Protein AF-A0A8S3HW31-F1 (afdb_monomer)

Foldseek 3Di:
DFDDDQADPVPRHGDPQKDKAAPDDDPDPPVDRDMDIGGRPDDDDLVRDPDQAWHQDPVRDIDGPDPDPLLSVLVVLLVVLVVLLVLLVVLLVLLVVLLVVLVVLQQPDFDDDPPPDDTHRNCVDPVLCVLRVVSVVVSVVLVVLSVVLVVLSVVLVVLVPPPDPVCSVVNSVSSVVSSVSSVVSSVVSNVSSVVSSVSSLVSSPPVSPDD

Secondary structure (DSSP, 8-state):
-B----B-TTT-PBPTTEEEEE----SS-TTS--EEEEESS----GGGB--TT-EE-TTS-EE-S-SSHHHHHHHHHHHHHHHHHHHHHHHHHHHHHHHHHHHHHHHH-B----TTSSPPBGGGSHHHHHHHHHHHHHHHHHHHHHHHHHHHHHHHHHHHTS--GGGHHHHHHHHHHHHHHHHHHHHHHHHHHHHHHHHHHHHTGGGGG--

pLDDT: mean 91.6, std 8.7, range [50.62, 98.56]

Mean predicted aligned error: 5.81 Å

InterPro domains:
  IPR009100 Acyl-CoA dehydrogenase/oxidase, N-terminal and middle domain superfamily [SSF56645] (15-55)
  IPR012258 Acyl-CoA oxidase [PTHR10909] (10-210)
  IPR036250 Acyl-CoA dehydrogenase-like, C-terminal [SSF47203] (72-210)
  IPR046373 Acyl-CoA oxidase/dehydrogenase, middle domain superfamily [G3DSA:2.40.110.10] (2-65)
  IPR055060 Acyl-CoA oxidase, C-alpha1 domain [PF22924] (78-210)

Radius of gyration: 25.13 Å; Cα contacts (8 Å, |Δi|>4): 202; chains: 1; bounding box: 62×34×72 Å

Solvent-accessible surface area (backbone atoms only — not comparable to full-atom values): 12063 Å² total; per-residue (Å²): 98,75,62,81,82,63,44,42,92,88,77,71,44,59,41,86,40,46,49,73,47,74,73,68,91,55,102,59,70,71,91,54,86,60,56,51,78,47,76,57,87,59,83,76,67,76,84,35,45,58,37,95,75,42,39,68,46,98,88,66,51,77,45,56,90,54,93,42,73,66,60,46,48,28,64,57,39,45,69,57,25,54,58,30,44,50,51,21,50,51,29,47,52,54,38,52,53,38,52,54,50,34,52,56,47,25,65,67,43,56,63,62,58,63,97,89,55,74,63,38,36,38,52,79,37,64,73,47,39,70,61,48,51,61,48,56,54,47,49,56,52,48,49,53,52,47,49,55,56,43,52,56,49,51,51,52,50,57,59,68,69,66,78,54,78,84,47,51,67,55,51,47,51,50,24,49,53,45,35,55,51,24,55,50,48,25,52,55,34,43,57,52,27,56,52,44,43,52,50,33,31,57,74,47,46,76,70,48,69,67,131

Structure (mmCIF, N/CA/C/O backbone):
data_AF-A0A8S3HW31-F1
#
_entry.id   AF-A0A8S3HW31-F1
#
loop_
_atom_site.group_PDB
_atom_site.id
_atom_site.type_symbol
_atom_site.label_atom_id
_atom_site.label_alt_id
_atom_site.label_comp_id
_atom_site.label_asym_id
_atom_site.label_entity_id
_atom_site.label_seq_id
_atom_site.pdbx_PDB_ins_code
_atom_site.Cartn_x
_atom_site.Cartn_y
_atom_site.Cartn_z
_atom_site.occupancy
_atom_site.B_iso_or_equiv
_atom_site.auth_seq_id
_atom_site.auth_comp_id
_atom_site.auth_asym_id
_atom_site.auth_atom_id
_atom_site.pdbx_PDB_model_num
ATOM 1 N N . PHE A 1 1 ? 15.516 -1.869 -19.659 1.00 75.88 1 PHE A N 1
ATOM 2 C CA . PHE A 1 1 ? 14.057 -2.009 -19.872 1.00 75.88 1 PHE A CA 1
ATOM 3 C C . PHE A 1 1 ? 13.769 -1.680 -21.329 1.00 75.88 1 PHE A C 1
ATOM 5 O O . PHE A 1 1 ? 14.512 -0.881 -21.875 1.00 75.88 1 PHE A O 1
ATOM 12 N N . LEU A 1 2 ? 12.782 -2.306 -21.968 1.00 87.62 2 LEU A N 1
ATOM 13 C CA . LEU A 1 2 ? 12.420 -2.043 -23.369 1.00 87.62 2 LEU A CA 1
ATOM 14 C C . LEU A 1 2 ? 11.079 -1.304 -23.405 1.00 87.62 2 LEU A C 1
ATOM 16 O O . LEU A 1 2 ? 10.205 -1.614 -22.599 1.00 87.62 2 LEU A O 1
ATOM 20 N N . PHE A 1 3 ? 10.920 -0.362 -24.328 1.00 92.75 3 PHE A N 1
ATOM 21 C CA . PHE A 1 3 ? 9.640 0.263 -24.645 1.00 92.75 3 PHE A CA 1
ATOM 22 C C . PHE A 1 3 ? 9.050 -0.383 -25.902 1.00 92.75 3 PHE A C 1
ATOM 24 O O . PHE A 1 3 ? 9.754 -0.594 -26.881 1.00 92.75 3 PHE A O 1
ATOM 31 N N . PHE A 1 4 ? 7.769 -0.721 -25.921 1.00 92.62 4 PHE A N 1
ATOM 32 C CA . PHE A 1 4 ? 7.132 -1.275 -27.115 1.00 92.62 4 PHE A CA 1
ATOM 33 C C . PHE A 1 4 ? 5.635 -0.997 -27.082 1.00 92.62 4 PHE A C 1
ATOM 35 O O . PHE A 1 4 ? 5.064 -0.800 -26.014 1.00 92.62 4 PHE A O 1
ATOM 42 N N . ASN A 1 5 ? 5.013 -1.008 -28.259 1.00 91.69 5 ASN A N 1
ATOM 43 C CA . ASN A 1 5 ? 3.562 -1.024 -28.364 1.00 91.69 5 ASN A CA 1
ATOM 44 C C . ASN A 1 5 ? 3.100 -2.482 -28.410 1.00 91.69 5 ASN A C 1
ATOM 46 O O . ASN A 1 5 ? 3.627 -3.275 -29.195 1.00 91.69 5 ASN A O 1
ATOM 50 N N . GLU A 1 6 ? 2.136 -2.824 -27.562 1.00 92.06 6 GLU A N 1
ATOM 51 C CA . GLU A 1 6 ? 1.537 -4.161 -27.477 1.00 92.06 6 GLU A CA 1
ATOM 52 C C . GLU A 1 6 ? 0.335 -4.354 -28.409 1.00 92.06 6 GLU A C 1
ATOM 54 O O . GLU A 1 6 ? 0.036 -5.479 -28.813 1.00 92.06 6 GLU A O 1
ATOM 59 N N . SER A 1 7 ? -0.331 -3.260 -28.780 1.00 94.19 7 SER A N 1
ATOM 60 C CA . SER A 1 7 ? -1.528 -3.253 -29.616 1.00 94.19 7 SER A CA 1
ATOM 61 C C . SER A 1 7 ? -1.599 -2.021 -30.519 1.00 94.19 7 SER A C 1
ATOM 63 O O . SER A 1 7 ? -0.948 -0.999 -30.278 1.00 94.19 7 SER A O 1
ATOM 65 N N . ASP A 1 8 ? -2.385 -2.135 -31.586 1.00 93.88 8 ASP A N 1
ATOM 66 C CA . ASP A 1 8 ? -2.713 -1.025 -32.472 1.00 93.88 8 ASP A CA 1
ATOM 67 C C . ASP A 1 8 ? -3.641 -0.030 -31.738 1.00 93.88 8 ASP A C 1
ATOM 69 O O . ASP A 1 8 ? -4.696 -0.432 -31.243 1.00 93.88 8 ASP A O 1
ATOM 73 N N . PRO A 1 9 ? -3.295 1.268 -31.668 1.00 93.88 9 PRO A N 1
ATOM 74 C CA . PRO A 1 9 ? -4.020 2.241 -30.848 1.00 93.88 9 PRO A CA 1
ATOM 75 C C . PRO A 1 9 ? -5.409 2.612 -31.388 1.00 93.88 9 PRO A C 1
ATOM 77 O O . PRO A 1 9 ? -6.172 3.272 -30.686 1.00 93.88 9 PRO A O 1
ATOM 80 N N . LEU A 1 10 ? -5.739 2.237 -32.627 1.00 95.69 10 LEU A N 1
ATOM 81 C CA . LEU A 1 10 ? -7.040 2.499 -33.244 1.00 95.69 10 LEU A CA 1
ATOM 82 C C . LEU A 1 10 ? -7.973 1.294 -33.122 1.00 95.69 10 LEU A C 1
ATOM 84 O O . LEU A 1 10 ? -9.181 1.456 -32.965 1.00 95.69 10 LEU A O 1
ATOM 88 N N . THR A 1 11 ? -7.424 0.084 -33.224 1.00 96.19 11 THR A N 1
ATOM 89 C CA . THR A 1 11 ? -8.210 -1.159 -33.231 1.00 96.19 11 THR A CA 1
ATOM 90 C C . THR A 1 11 ? -8.158 -1.926 -31.915 1.00 96.19 11 THR A C 1
ATOM 92 O O . THR A 1 11 ? -8.967 -2.833 -31.725 1.00 96.19 11 THR A O 1
ATOM 95 N N . TYR A 1 12 ? -7.212 -1.591 -31.032 1.00 93.56 12 TYR A N 1
ATOM 96 C CA . TYR A 1 12 ? -6.903 -2.286 -29.777 1.00 93.56 12 TYR A CA 1
ATOM 97 C C . TYR A 1 12 ? -6.561 -3.772 -29.947 1.00 93.56 12 TYR A C 1
ATOM 99 O O . TYR A 1 12 ? -6.554 -4.539 -28.985 1.00 93.56 12 TYR A O 1
ATOM 107 N N . LYS A 1 13 ? -6.264 -4.202 -31.178 1.00 95.75 13 LYS A N 1
ATOM 108 C CA . LYS A 1 13 ? -5.814 -5.563 -31.466 1.00 95.75 13 LYS A CA 1
ATOM 109 C C . LYS A 1 13 ? -4.325 -5.673 -31.184 1.00 95.75 13 LYS A C 1
ATOM 111 O O . LYS A 1 13 ? -3.564 -4.772 -31.536 1.00 95.75 13 LYS A O 1
ATOM 116 N N . THR A 1 14 ? -3.911 -6.775 -30.567 1.00 96.31 14 THR A N 1
ATOM 117 C CA . THR A 1 14 ? -2.492 -7.054 -30.339 1.00 96.31 14 THR A CA 1
ATOM 118 C C . THR A 1 14 ? -1.752 -7.211 -31.665 1.00 96.31 14 THR A C 1
ATOM 120 O O . THR A 1 14 ? -2.325 -7.665 -32.658 1.00 96.31 14 THR A O 1
ATOM 123 N N . PHE A 1 15 ? -0.477 -6.823 -31.689 1.00 96.00 15 PHE A N 1
ATOM 124 C CA . PHE A 1 15 ? 0.366 -7.055 -32.862 1.00 96.00 15 PHE A CA 1
ATOM 125 C C . PHE A 1 15 ? 0.702 -8.540 -33.030 1.00 96.00 15 PHE A C 1
ATOM 127 O O . PHE A 1 15 ? 0.728 -9.305 -32.063 1.00 96.00 15 PHE A O 1
ATOM 134 N N . ASP A 1 16 ? 1.018 -8.941 -34.263 1.00 95.69 16 ASP A N 1
ATOM 135 C CA . ASP A 1 16 ? 1.464 -10.300 -34.563 1.00 95.69 16 ASP A CA 1
ATOM 136 C C . ASP A 1 16 ? 2.668 -10.692 -33.698 1.00 95.69 16 ASP A C 1
ATOM 138 O O . ASP A 1 16 ? 3.654 -9.964 -33.572 1.00 95.69 16 ASP A O 1
ATOM 142 N N . GLY A 1 17 ? 2.586 -11.877 -33.094 1.00 95.81 17 GLY A N 1
ATOM 143 C CA . GLY A 1 17 ? 3.593 -12.358 -32.153 1.00 95.81 17 GLY A CA 1
ATOM 144 C C . GLY A 1 17 ? 3.431 -11.826 -30.726 1.00 95.81 17 GLY A C 1
ATOM 145 O O . GLY A 1 17 ? 4.252 -12.179 -29.881 1.00 95.81 17 GLY A O 1
ATOM 146 N N . ILE A 1 18 ? 2.390 -11.044 -30.428 1.00 97.06 18 ILE A N 1
ATOM 147 C CA . ILE A 1 18 ? 1.993 -10.672 -29.065 1.00 97.06 18 ILE A CA 1
ATOM 148 C C . ILE A 1 18 ? 0.673 -11.348 -28.707 1.00 97.06 18 ILE A C 1
ATOM 150 O O . ILE A 1 18 ? -0.329 -11.233 -29.412 1.00 97.06 18 ILE A O 1
ATOM 154 N N . GLU A 1 19 ? 0.672 -12.018 -27.562 1.00 96.31 19 GLU A N 1
ATOM 155 C CA . GLU A 1 19 ? -0.520 -12.582 -26.941 1.00 96.31 19 GLU A CA 1
ATOM 156 C C . GLU A 1 19 ? -0.705 -11.928 -25.570 1.00 96.31 19 GLU A C 1
ATOM 158 O O . GLU A 1 19 ? 0.213 -11.939 -24.750 1.00 96.31 19 GLU A O 1
ATOM 163 N N . ALA A 1 20 ? -1.874 -11.340 -25.332 1.00 96.12 20 ALA A N 1
ATOM 164 C CA . ALA A 1 20 ? -2.215 -10.673 -24.082 1.00 96.12 20 ALA A CA 1
ATOM 165 C C . ALA A 1 20 ? -3.606 -11.108 -23.617 1.00 96.12 20 ALA A C 1
ATOM 167 O O . ALA A 1 20 ? -4.466 -11.439 -24.437 1.00 96.12 20 ALA A O 1
ATOM 168 N N . GLY A 1 21 ? -3.839 -11.088 -22.310 1.00 95.75 21 GLY A N 1
ATOM 169 C CA . GLY A 1 21 ? -5.143 -11.418 -21.744 1.00 95.75 21 GLY A CA 1
ATOM 170 C C . GLY A 1 21 ? -5.239 -11.099 -20.259 1.00 95.75 21 GLY A C 1
ATOM 171 O O . GLY A 1 21 ? -4.236 -10.792 -19.622 1.00 95.75 21 GLY A O 1
ATOM 172 N N . ASP A 1 22 ? -6.452 -11.172 -19.716 1.00 97.12 22 ASP A N 1
ATOM 173 C CA . ASP A 1 22 ? -6.741 -10.947 -18.295 1.00 97.12 22 ASP A CA 1
ATOM 174 C C . ASP A 1 22 ? -6.362 -12.188 -17.464 1.00 97.12 22 ASP A C 1
ATOM 176 O O . ASP A 1 22 ? -6.590 -13.325 -17.889 1.00 97.12 22 ASP A O 1
ATOM 180 N N . ILE A 1 23 ? -5.789 -11.989 -16.272 1.00 97.38 23 ILE A N 1
ATOM 181 C CA . ILE A 1 23 ? -5.486 -13.092 -15.338 1.00 97.38 23 ILE A CA 1
ATOM 182 C C . ILE A 1 23 ? -6.720 -13.580 -14.561 1.00 97.38 23 ILE A C 1
ATOM 184 O O . ILE A 1 23 ? -6.656 -14.584 -13.853 1.00 97.38 23 ILE A O 1
ATOM 188 N N . GLY A 1 24 ? -7.836 -12.870 -14.682 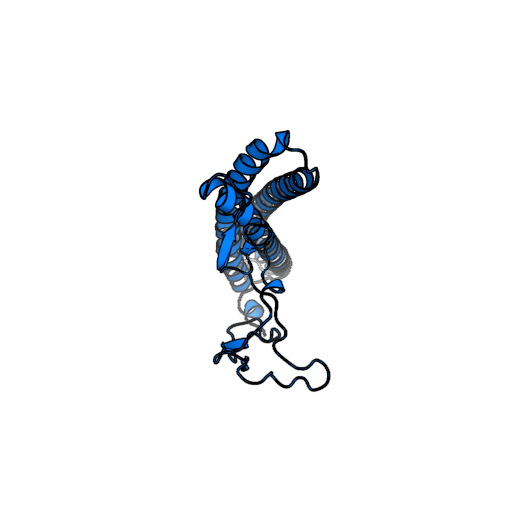1.00 96.19 24 GLY A N 1
ATOM 189 C CA . GLY A 1 24 ? -9.121 -13.161 -14.078 1.00 96.19 24 GLY A CA 1
ATOM 190 C C . GLY A 1 24 ? -9.318 -12.536 -12.698 1.00 96.19 24 GLY A C 1
ATOM 191 O O . GLY A 1 24 ? -8.724 -11.521 -12.312 1.00 96.19 24 GLY A O 1
ATOM 192 N N . ALA A 1 25 ? -10.224 -13.157 -11.943 1.00 96.75 25 ALA A N 1
ATOM 193 C CA . ALA A 1 25 ? -10.651 -12.669 -10.641 1.00 96.75 25 ALA A CA 1
ATOM 194 C C . ALA A 1 25 ? -9.509 -12.683 -9.614 1.00 96.75 25 ALA A C 1
ATOM 196 O O . ALA A 1 25 ? -8.764 -13.653 -9.474 1.00 96.75 25 ALA A O 1
ATOM 197 N N . LYS A 1 26 ? -9.430 -11.600 -8.841 1.00 96.88 26 LYS A N 1
ATOM 198 C CA . LYS A 1 26 ? -8.460 -11.383 -7.768 1.00 96.88 26 LYS A CA 1
ATOM 199 C C . LYS A 1 26 ? -9.180 -11.311 -6.422 1.00 96.88 26 LYS A C 1
ATOM 201 O O . LYS A 1 26 ? -10.372 -11.009 -6.347 1.00 96.88 26 LYS A O 1
ATOM 206 N N . CYS A 1 27 ? -8.440 -11.527 -5.334 1.00 94.69 27 CYS A N 1
ATOM 207 C CA . CYS A 1 27 ? -8.973 -11.396 -3.970 1.00 94.69 27 CYS A CA 1
ATOM 208 C C . CYS A 1 27 ? -9.444 -9.968 -3.631 1.00 94.69 27 CYS A C 1
ATOM 210 O O . CYS A 1 27 ? -10.249 -9.774 -2.727 1.00 94.69 27 CYS A O 1
ATOM 212 N N . GLY A 1 28 ? -8.954 -8.973 -4.367 1.00 92.50 28 GLY A N 1
ATOM 213 C CA . GLY A 1 28 ? -9.364 -7.579 -4.320 1.00 92.50 28 GLY A CA 1
ATOM 214 C C . GLY A 1 28 ? -8.855 -6.865 -5.569 1.00 92.50 28 GLY A C 1
ATOM 215 O O . GLY A 1 28 ? -8.229 -7.489 -6.423 1.00 92.50 28 GLY A O 1
ATOM 216 N N . TRP A 1 29 ? -9.102 -5.558 -5.678 1.00 92.56 29 TRP A N 1
ATOM 217 C CA . TRP A 1 29 ? -8.630 -4.753 -6.816 1.00 92.56 29 TRP A CA 1
ATOM 218 C C . TRP A 1 29 ? -9.119 -5.263 -8.184 1.00 92.56 29 TRP A C 1
ATOM 220 O O . TRP A 1 29 ? -8.430 -5.135 -9.190 1.00 92.56 29 TRP A O 1
ATOM 230 N N . ASN A 1 30 ? -10.332 -5.821 -8.244 1.00 94.75 30 ASN A N 1
ATOM 231 C CA . ASN A 1 30 ? -10.931 -6.304 -9.496 1.00 94.75 30 ASN A CA 1
ATOM 232 C C . ASN A 1 30 ? -11.232 -5.184 -10.510 1.00 94.75 30 ASN A C 1
ATOM 234 O O . ASN A 1 30 ? -11.498 -5.483 -11.664 1.00 94.75 30 ASN A O 1
ATOM 238 N N . GLY A 1 31 ? -11.153 -3.912 -10.101 1.00 95.69 31 GLY A N 1
ATOM 239 C CA . GLY A 1 31 ? -11.195 -2.764 -11.013 1.00 95.69 31 GLY A CA 1
ATOM 240 C C . GLY A 1 31 ? -9.877 -2.484 -11.746 1.00 95.69 31 GLY A C 1
ATOM 241 O O . GLY A 1 31 ? -9.844 -1.566 -12.554 1.00 95.69 31 GLY A O 1
ATOM 242 N N . ILE A 1 32 ? -8.803 -3.230 -11.451 1.00 96.50 32 ILE A N 1
ATOM 243 C CA . ILE A 1 32 ? -7.549 -3.204 -12.216 1.00 96.50 32 ILE A CA 1
ATOM 244 C C . ILE A 1 32 ? -7.504 -4.428 -13.134 1.00 96.50 32 ILE A C 1
ATOM 246 O O . ILE A 1 32 ? -7.647 -5.568 -12.679 1.00 96.50 32 ILE A O 1
ATOM 250 N N . ASP A 1 33 ? -7.237 -4.181 -14.408 1.00 95.56 33 ASP A N 1
ATOM 251 C CA . ASP A 1 33 ? -7.098 -5.117 -15.524 1.00 95.56 33 ASP A CA 1
ATOM 252 C C . ASP A 1 33 ? -5.710 -5.776 -15.560 1.00 95.56 33 ASP A C 1
ATOM 254 O O . ASP A 1 33 ? -5.001 -5.771 -16.565 1.00 95.56 33 ASP A O 1
ATOM 258 N N . ASN A 1 34 ? -5.280 -6.348 -14.430 1.00 97.19 34 ASN A N 1
ATOM 259 C CA . ASN A 1 34 ? -4.025 -7.095 -14.401 1.00 97.19 34 ASN A CA 1
ATOM 260 C C . ASN A 1 34 ? -4.060 -8.226 -15.439 1.00 97.19 34 ASN A C 1
ATOM 262 O O . ASN A 1 34 ? -4.869 -9.144 -15.332 1.00 97.19 34 ASN A O 1
ATOM 266 N N . GLY A 1 35 ? -3.147 -8.169 -16.404 1.00 95.94 35 GLY A N 1
ATOM 267 C CA . GLY A 1 35 ? -3.054 -9.142 -17.481 1.00 95.94 35 GLY A CA 1
ATOM 268 C C . GLY A 1 35 ? -1.752 -9.935 -17.496 1.00 95.94 35 GLY A C 1
ATOM 269 O O . GLY A 1 35 ? -0.841 -9.725 -16.689 1.00 95.94 35 GLY A O 1
ATOM 270 N N . PHE A 1 36 ? -1.672 -10.852 -18.450 1.00 96.50 36 PHE A N 1
ATOM 271 C CA . PHE A 1 36 ? -0.450 -11.526 -18.863 1.00 96.50 36 PHE A CA 1
ATOM 272 C C . PHE A 1 36 ? -0.040 -11.058 -20.264 1.00 96.50 36 PHE A C 1
ATOM 274 O O . PHE A 1 36 ? -0.870 -10.582 -21.038 1.00 96.50 36 PHE A O 1
ATOM 281 N N . LEU A 1 37 ? 1.240 -11.235 -20.597 1.00 96.12 37 LEU A N 1
ATOM 282 C CA . LEU A 1 37 ? 1.794 -10.896 -21.904 1.00 96.12 37 LEU A CA 1
ATOM 283 C C . LEU A 1 37 ? 2.814 -11.959 -22.333 1.00 96.12 37 LEU A C 1
ATOM 285 O O . LEU A 1 37 ? 3.748 -12.258 -21.585 1.00 96.12 37 LEU A O 1
ATOM 289 N N . LEU A 1 38 ? 2.648 -12.525 -23.530 1.00 96.62 38 LEU A N 1
ATOM 290 C CA . LEU A 1 38 ? 3.588 -13.453 -24.156 1.00 96.62 38 LEU A CA 1
ATOM 291 C C . LEU A 1 38 ? 4.088 -12.882 -25.479 1.00 96.62 38 LEU A C 1
ATOM 293 O O . LEU A 1 38 ? 3.318 -12.377 -26.293 1.00 96.62 38 LEU A O 1
ATOM 297 N N . PHE A 1 39 ? 5.386 -13.054 -25.716 1.00 96.88 39 PHE A N 1
ATOM 298 C CA . PHE A 1 39 ? 6.037 -12.681 -26.965 1.00 96.88 39 PHE A CA 1
ATOM 299 C C . PHE A 1 39 ? 6.466 -13.932 -27.726 1.00 96.88 39 PHE A C 1
ATOM 301 O O . PHE A 1 39 ? 7.158 -14.800 -27.192 1.00 96.88 39 PHE A O 1
ATOM 308 N N . ARG A 1 40 ? 6.102 -14.002 -29.002 1.00 96.75 40 ARG A N 1
ATOM 309 C CA . ARG A 1 40 ? 6.459 -15.068 -29.939 1.00 96.75 40 ARG A CA 1
ATOM 310 C C . ARG A 1 40 ? 7.298 -14.466 -31.058 1.00 96.75 40 ARG A C 1
ATOM 312 O O . ARG A 1 40 ? 6.775 -14.070 -32.091 1.00 96.75 40 ARG A O 1
ATOM 319 N N . ASN A 1 41 ? 8.610 -14.379 -30.827 1.00 95.25 41 ASN A N 1
ATOM 320 C CA . ASN A 1 41 ? 9.575 -13.770 -31.756 1.00 95.25 41 ASN A CA 1
ATOM 321 C C . ASN A 1 41 ? 9.205 -12.335 -32.198 1.00 95.25 41 ASN A C 1
ATOM 323 O O . ASN A 1 41 ? 9.549 -11.927 -33.308 1.00 95.25 41 ASN A O 1
ATOM 327 N N . TYR A 1 42 ? 8.524 -11.571 -31.337 1.00 95.38 42 TYR A N 1
ATOM 328 C CA . TYR A 1 42 ? 8.185 -10.171 -31.596 1.00 95.38 42 TYR A CA 1
ATOM 329 C C . TYR A 1 42 ? 9.458 -9.318 -31.670 1.00 95.38 42 TYR A C 1
ATOM 331 O O . TYR A 1 42 ? 10.338 -9.424 -30.812 1.00 95.38 42 TYR A O 1
ATOM 339 N N . ARG A 1 43 ? 9.577 -8.493 -32.715 1.00 94.38 43 ARG A N 1
ATOM 340 C CA . ARG A 1 43 ? 10.765 -7.671 -32.982 1.00 94.38 43 ARG A CA 1
ATOM 341 C C . ARG A 1 43 ? 10.445 -6.199 -32.785 1.00 94.38 43 ARG A C 1
ATOM 343 O O . ARG A 1 43 ? 9.433 -5.715 -33.275 1.00 94.38 43 ARG A O 1
ATOM 350 N N . ILE A 1 44 ? 11.359 -5.492 -32.133 1.00 95.25 44 ILE A N 1
ATOM 351 C CA . ILE A 1 44 ? 11.319 -4.040 -31.956 1.00 95.25 44 ILE A CA 1
ATOM 352 C C . ILE A 1 44 ? 12.673 -3.433 -32.346 1.00 95.25 44 ILE A C 1
ATOM 354 O O . ILE A 1 44 ? 13.680 -4.151 -32.316 1.00 95.25 44 ILE A O 1
ATOM 358 N N . PRO A 1 45 ? 12.723 -2.141 -32.715 1.00 95.12 45 PRO A N 1
ATOM 359 C CA . PRO A 1 45 ? 13.983 -1.439 -32.945 1.00 95.12 45 PRO A CA 1
ATOM 360 C C . PRO A 1 45 ? 14.889 -1.466 -31.709 1.00 95.12 45 PRO A C 1
ATOM 362 O O . PRO A 1 45 ? 14.416 -1.523 -30.575 1.00 95.12 45 PRO A O 1
ATOM 365 N N . ARG A 1 46 ? 16.206 -1.399 -31.917 1.00 94.06 46 ARG A N 1
ATOM 366 C CA . ARG A 1 46 ? 17.198 -1.385 -30.826 1.00 94.06 46 ARG A CA 1
ATOM 367 C C . ARG A 1 46 ? 17.046 -0.135 -29.957 1.00 94.06 4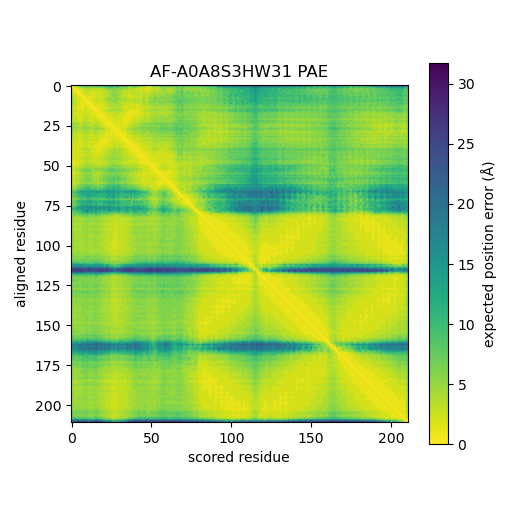6 ARG A C 1
ATOM 369 O O . ARG A 1 46 ? 17.211 -0.197 -28.745 1.00 94.06 46 ARG A O 1
ATOM 376 N N . GLU A 1 47 ? 16.677 0.975 -30.585 1.00 94.38 47 GLU A N 1
ATOM 377 C CA . GLU A 1 47 ? 16.471 2.303 -29.997 1.00 94.38 47 GLU A CA 1
ATOM 378 C C . GLU A 1 47 ? 15.347 2.318 -28.951 1.00 94.38 47 GLU A C 1
ATOM 380 O O . GLU A 1 47 ? 15.257 3.236 -28.143 1.00 94.38 47 GLU A O 1
ATOM 385 N N . ASN A 1 48 ? 14.508 1.281 -28.926 1.00 95.06 48 ASN A N 1
ATOM 386 C CA . ASN A 1 48 ? 13.484 1.098 -27.909 1.00 95.06 48 ASN A CA 1
ATOM 387 C C . ASN A 1 48 ? 14.052 0.655 -26.545 1.00 95.06 48 ASN A C 1
ATOM 389 O O . ASN A 1 48 ? 13.304 0.524 -25.571 1.00 95.06 48 ASN A O 1
ATOM 393 N N . LEU A 1 49 ? 15.355 0.382 -26.449 1.00 94.06 49 LEU A N 1
ATOM 394 C CA . LEU A 1 49 ? 16.032 0.115 -25.187 1.00 94.06 49 LEU A CA 1
ATOM 395 C C . LEU A 1 49 ? 16.144 1.395 -24.349 1.00 94.06 49 LEU A C 1
ATOM 397 O O . LEU A 1 49 ? 16.747 2.374 -24.764 1.00 94.06 49 LEU A O 1
ATOM 401 N N . LEU A 1 50 ? 15.619 1.357 -23.122 1.00 91.25 50 LEU A N 1
ATOM 402 C CA . LEU A 1 50 ? 15.889 2.372 -22.105 1.00 91.25 50 LEU A CA 1
ATOM 403 C C . LEU A 1 50 ? 17.337 2.214 -21.627 1.00 91.25 50 LEU A C 1
ATOM 405 O O . LEU A 1 50 ? 17.639 1.347 -20.798 1.00 91.25 50 LEU A O 1
ATOM 409 N N . ASP A 1 51 ? 18.208 3.058 -22.169 1.00 88.94 51 ASP A N 1
ATOM 410 C CA . ASP A 1 51 ? 19.665 2.911 -22.200 1.00 88.94 51 ASP A CA 1
ATOM 411 C C . ASP A 1 51 ? 20.419 3.793 -21.184 1.00 88.94 51 ASP A C 1
ATOM 413 O O . ASP A 1 51 ? 21.638 3.678 -21.040 1.00 88.94 51 ASP A O 1
ATOM 417 N N . LYS A 1 52 ? 19.701 4.607 -20.392 1.00 83.75 52 LYS A N 1
ATOM 418 C CA . LYS A 1 52 ? 20.258 5.536 -19.379 1.00 83.75 52 LYS A CA 1
ATOM 419 C C . LYS A 1 52 ? 21.355 4.925 -18.495 1.00 83.75 52 LYS A C 1
ATOM 421 O O . LYS A 1 52 ? 22.279 5.617 -18.070 1.00 83.75 52 LYS A O 1
ATOM 426 N N . HIS A 1 53 ? 21.233 3.641 -18.161 1.00 80.75 53 HIS A N 1
ATOM 427 C CA . HIS A 1 53 ? 22.171 2.938 -17.282 1.00 80.75 53 HIS A CA 1
ATOM 428 C C . HIS A 1 53 ? 23.015 1.867 -17.985 1.00 80.75 53 HIS A C 1
ATOM 430 O O . HIS A 1 53 ? 23.844 1.218 -17.340 1.00 80.75 53 HIS A O 1
ATOM 436 N N . GLY A 1 54 ? 22.817 1.676 -19.286 1.00 87.94 54 GLY A N 1
ATOM 437 C CA . GLY A 1 54 ? 23.533 0.710 -20.102 1.00 87.94 54 GLY A CA 1
ATOM 438 C C . GLY A 1 54 ? 22.893 0.570 -21.479 1.00 87.94 54 GLY A C 1
ATOM 439 O O . GLY A 1 54 ? 21.690 0.346 -21.567 1.00 87.94 54 GLY A O 1
ATOM 440 N N . ASP A 1 55 ? 23.719 0.656 -22.514 1.00 92.06 55 ASP A N 1
ATOM 441 C CA . ASP A 1 55 ? 23.342 0.628 -23.926 1.00 92.06 55 ASP A CA 1
ATOM 442 C C . ASP A 1 55 ? 23.959 -0.591 -24.630 1.00 92.06 55 ASP A C 1
ATOM 444 O O . ASP A 1 55 ? 24.927 -1.192 -24.150 1.00 92.06 55 ASP A O 1
ATOM 448 N N . VAL A 1 56 ? 23.402 -0.946 -25.782 1.00 93.88 56 VAL A N 1
ATOM 449 C CA . VAL A 1 56 ? 23.944 -1.928 -26.718 1.00 93.88 56 VAL A CA 1
ATOM 450 C C . VAL A 1 56 ? 24.150 -1.228 -28.054 1.00 93.88 56 VAL A C 1
ATOM 452 O O . VAL A 1 56 ? 23.196 -0.754 -28.671 1.00 93.88 56 VAL A O 1
ATOM 455 N N . LEU A 1 57 ? 25.401 -1.164 -28.502 1.00 93.94 57 LEU A N 1
ATOM 456 C CA . LEU A 1 57 ? 25.784 -0.532 -29.761 1.00 93.94 57 LEU A CA 1
ATOM 457 C C . LEU A 1 57 ? 25.309 -1.358 -30.977 1.00 93.94 57 LEU A C 1
ATOM 459 O O . LEU A 1 57 ? 24.974 -2.536 -30.826 1.00 93.94 57 LEU A O 1
ATOM 463 N N . PRO A 1 58 ? 25.280 -0.782 -32.198 1.00 95.12 58 PRO A N 1
ATOM 464 C CA . PRO A 1 58 ? 24.838 -1.494 -33.404 1.00 95.12 58 PRO A CA 1
ATOM 465 C C . PRO A 1 58 ? 25.622 -2.775 -33.730 1.00 95.12 58 PRO A C 1
ATOM 467 O O . PRO A 1 58 ? 25.094 -3.663 -34.391 1.00 95.12 58 PRO A O 1
ATOM 470 N N . ASP A 1 59 ? 26.865 -2.880 -33.262 1.00 95.81 59 ASP A N 1
ATOM 471 C CA . ASP A 1 59 ? 27.721 -4.064 -33.396 1.00 95.81 59 ASP A CA 1
ATOM 472 C C . ASP A 1 59 ? 27.455 -5.138 -32.318 1.00 95.81 59 ASP A C 1
ATOM 474 O O . ASP A 1 59 ? 28.074 -6.200 -32.334 1.00 95.81 59 ASP A O 1
ATOM 478 N N . GLY A 1 60 ? 26.538 -4.874 -31.381 1.00 94.44 60 GLY A N 1
ATOM 479 C CA . GLY A 1 60 ? 26.214 -5.742 -30.251 1.00 94.44 60 GLY A CA 1
ATOM 480 C C . GLY A 1 60 ? 27.059 -5.499 -28.997 1.00 94.44 60 GLY A C 1
ATOM 481 O O . GLY A 1 60 ? 26.849 -6.173 -27.986 1.00 94.44 60 GLY A O 1
ATOM 482 N N . THR A 1 61 ? 27.989 -4.541 -29.010 1.00 95.19 61 THR A N 1
ATOM 483 C CA . THR A 1 61 ? 28.843 -4.243 -27.855 1.00 95.19 61 THR A CA 1
ATOM 484 C C . THR A 1 61 ? 28.043 -3.559 -26.741 1.00 95.19 61 THR A C 1
ATOM 486 O O . THR A 1 61 ? 27.420 -2.519 -26.952 1.00 95.19 61 THR A O 1
ATOM 489 N N . TYR A 1 62 ? 28.087 -4.107 -25.522 1.00 92.44 62 TYR A N 1
ATOM 490 C CA . TYR A 1 62 ? 27.469 -3.485 -24.345 1.00 92.44 62 TYR A CA 1
ATOM 491 C C . TYR A 1 62 ? 28.329 -2.341 -23.793 1.00 92.44 62 TYR A C 1
ATOM 493 O O . TYR A 1 62 ? 29.527 -2.505 -23.555 1.00 92.44 62 TYR A O 1
ATOM 501 N N . LYS A 1 63 ? 27.701 -1.200 -23.509 1.00 91.38 63 LYS A N 1
ATOM 502 C CA . LYS A 1 63 ? 28.339 -0.004 -22.950 1.00 91.38 63 LYS A CA 1
ATOM 503 C C . LYS A 1 63 ? 27.595 0.459 -21.701 1.00 91.38 63 LYS A C 1
ATOM 505 O O . LYS A 1 63 ? 26.376 0.428 -21.642 1.00 91.38 63 LYS A O 1
ATOM 510 N N . THR A 1 64 ? 28.319 0.932 -20.690 1.00 88.00 64 THR A N 1
ATOM 511 C CA . THR A 1 64 ? 27.736 1.502 -19.464 1.00 88.00 64 THR A CA 1
ATOM 512 C C . THR A 1 64 ? 28.524 2.740 -19.037 1.00 88.00 64 THR A C 1
ATOM 514 O O . THR A 1 64 ? 29.753 2.707 -19.102 1.00 88.00 64 THR A O 1
ATOM 517 N N . PRO A 1 65 ? 27.864 3.817 -18.568 1.00 81.12 65 PRO A N 1
ATOM 518 C CA . PRO A 1 65 ? 28.562 4.981 -18.016 1.00 81.12 65 PRO A CA 1
ATOM 519 C C . PRO A 1 65 ? 29.173 4.693 -16.632 1.00 81.12 65 PRO A C 1
ATOM 521 O O . PRO A 1 65 ? 30.047 5.415 -16.160 1.00 81.12 65 PRO A O 1
ATOM 524 N N . PHE A 1 66 ? 28.737 3.623 -15.962 1.00 78.69 66 PHE A N 1
ATOM 525 C CA . PHE A 1 66 ? 29.223 3.260 -14.634 1.00 78.69 66 PHE A CA 1
ATOM 526 C C . PHE A 1 66 ? 30.536 2.476 -14.686 1.00 78.69 66 PHE A C 1
ATOM 528 O O . PHE A 1 66 ? 30.610 1.423 -15.316 1.00 78.69 66 PHE A O 1
ATOM 535 N N . LYS A 1 67 ? 31.529 2.940 -13.913 1.00 78.31 67 LYS A N 1
ATOM 536 C CA . LYS A 1 67 ? 32.843 2.289 -13.750 1.00 78.31 67 LYS A CA 1
ATOM 537 C C . LYS A 1 67 ? 32.770 0.921 -13.061 1.00 78.31 67 LYS A C 1
ATOM 539 O O . LYS A 1 67 ? 33.640 0.085 -13.271 1.00 78.31 67 LYS A O 1
ATOM 544 N N . THR A 1 68 ? 31.759 0.690 -12.219 1.00 78.94 68 THR A N 1
ATOM 545 C CA . THR A 1 68 ? 31.570 -0.578 -11.498 1.00 78.94 68 THR A CA 1
ATOM 546 C C . THR A 1 68 ? 30.108 -1.012 -11.506 1.00 78.94 68 THR A C 1
ATOM 548 O O . THR A 1 68 ? 29.187 -0.191 -11.515 1.00 78.94 68 THR A O 1
ATOM 551 N N . SER A 1 69 ? 29.886 -2.326 -11.446 1.00 76.50 69 SER A N 1
ATOM 552 C CA . SER A 1 69 ? 28.552 -2.932 -11.339 1.00 76.50 69 SER A CA 1
ATOM 553 C C . SER A 1 69 ? 27.788 -2.463 -10.096 1.00 76.50 69 SER A C 1
ATOM 555 O O . SER A 1 69 ? 26.582 -2.240 -10.172 1.00 76.50 69 SER A O 1
ATOM 557 N N . SER A 1 70 ? 28.490 -2.245 -8.981 1.00 72.06 70 SER A N 1
ATOM 558 C CA . SER A 1 70 ? 27.912 -1.757 -7.723 1.00 72.06 70 SER A CA 1
ATOM 559 C C . SER A 1 70 ? 27.346 -0.335 -7.846 1.00 72.06 70 SER A C 1
ATOM 561 O O . SER A 1 70 ? 26.220 -0.086 -7.414 1.00 72.06 70 SER A O 1
ATOM 563 N N . LYS A 1 71 ? 28.057 0.587 -8.521 1.00 71.44 71 LYS A N 1
ATOM 564 C CA . LYS A 1 71 ? 27.553 1.954 -8.768 1.00 71.44 71 LYS A CA 1
ATOM 565 C C . LYS A 1 71 ? 26.306 1.947 -9.667 1.00 71.44 71 LYS A C 1
ATOM 567 O O . LYS A 1 71 ? 25.333 2.631 -9.360 1.00 71.44 71 LYS A O 1
ATOM 572 N N . ARG A 1 72 ? 26.284 1.102 -10.710 1.00 74.81 72 ARG A N 1
ATOM 573 C CA . ARG A 1 72 ? 25.102 0.908 -11.576 1.00 74.81 72 ARG A CA 1
ATOM 574 C C . ARG A 1 72 ? 23.897 0.365 -10.803 1.00 74.81 72 ARG A C 1
ATOM 576 O O . ARG A 1 72 ? 22.771 0.822 -10.999 1.00 74.81 72 ARG A O 1
ATOM 583 N N . PHE A 1 73 ? 24.135 -0.612 -9.927 1.00 71.88 73 PHE A N 1
ATOM 584 C CA . PHE A 1 73 ? 23.097 -1.189 -9.077 1.00 71.88 73 PHE A CA 1
ATOM 585 C C . PHE A 1 73 ? 22.514 -0.138 -8.126 1.00 71.88 73 PHE A C 1
ATOM 587 O O . PHE A 1 73 ? 21.300 0.033 -8.096 1.00 71.88 73 PHE A O 1
ATOM 594 N N . GLY A 1 74 ? 23.363 0.637 -7.442 1.00 68.44 74 GLY A N 1
ATOM 595 C CA . GLY A 1 74 ? 22.933 1.729 -6.561 1.00 68.44 74 GLY A CA 1
ATOM 596 C C . GLY A 1 74 ? 22.053 2.770 -7.263 1.00 68.44 74 GLY A C 1
ATOM 597 O O . GLY A 1 74 ? 20.992 3.111 -6.748 1.00 68.44 74 GLY A O 1
ATOM 598 N N . ALA A 1 75 ? 22.428 3.198 -8.474 1.00 68.12 75 ALA A N 1
ATOM 599 C CA . ALA A 1 75 ? 21.623 4.129 -9.269 1.00 68.12 75 ALA A CA 1
ATOM 600 C C . ALA A 1 75 ? 20.244 3.555 -9.652 1.00 68.12 75 ALA A C 1
ATOM 602 O O . ALA A 1 75 ? 19.243 4.267 -9.645 1.00 68.12 75 ALA A O 1
ATOM 603 N N . SER A 1 76 ? 20.174 2.249 -9.927 1.00 70.00 76 SER A N 1
ATOM 604 C CA . SER A 1 76 ? 18.917 1.567 -10.272 1.00 70.00 76 SER A CA 1
ATOM 605 C C . SER A 1 76 ? 18.010 1.338 -9.052 1.00 70.00 76 SER A C 1
ATOM 607 O O . SER A 1 76 ? 16.790 1.264 -9.193 1.00 70.00 76 SER A O 1
ATOM 609 N N . LEU A 1 77 ? 18.581 1.239 -7.844 1.00 70.62 77 LEU A N 1
ATOM 610 C CA . LEU A 1 77 ? 17.822 1.023 -6.609 1.00 70.62 77 LEU A CA 1
ATOM 611 C C . LEU A 1 77 ? 16.950 2.221 -6.218 1.00 70.62 77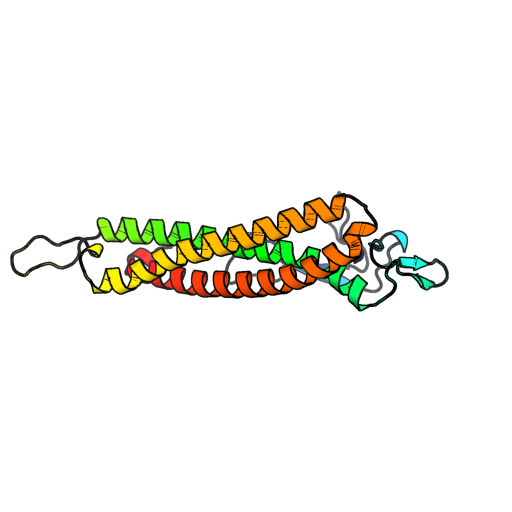 LEU A C 1
ATOM 613 O O . LEU A 1 77 ? 15.876 2.006 -5.655 1.00 70.62 77 LEU A O 1
ATOM 617 N N . GLY A 1 78 ? 17.367 3.450 -6.541 1.00 65.44 78 GLY A N 1
ATOM 618 C CA . GLY A 1 78 ? 16.596 4.662 -6.238 1.00 65.44 78 GLY A CA 1
ATOM 619 C C . GLY A 1 78 ? 15.179 4.627 -6.824 1.00 65.44 78 GLY A C 1
ATOM 620 O O . GLY A 1 78 ? 14.217 4.969 -6.140 1.00 65.44 78 GLY A O 1
ATOM 621 N N . ALA A 1 79 ? 15.026 4.100 -8.045 1.00 66.06 79 ALA A N 1
ATOM 622 C CA . ALA A 1 79 ? 13.727 3.965 -8.706 1.00 66.06 79 ALA A CA 1
ATOM 623 C C . ALA A 1 79 ? 12.779 2.971 -8.005 1.00 66.06 79 ALA A C 1
ATOM 625 O O . ALA A 1 79 ? 11.568 3.157 -8.027 1.00 66.06 79 ALA A O 1
ATOM 626 N N . LEU A 1 80 ? 13.308 1.925 -7.359 1.00 77.06 80 LEU A N 1
ATOM 627 C CA . LEU A 1 80 ? 12.493 0.965 -6.603 1.00 77.06 80 LEU A CA 1
ATOM 628 C C . LEU A 1 80 ? 12.126 1.487 -5.208 1.00 77.06 80 LEU A C 1
ATOM 630 O O . LEU A 1 80 ? 11.100 1.090 -4.649 1.00 77.06 80 LEU A O 1
ATOM 634 N N . SER A 1 81 ? 12.952 2.366 -4.640 1.00 88.69 81 SER A N 1
ATOM 635 C CA . SER A 1 81 ? 12.707 2.964 -3.327 1.00 88.69 81 SER A CA 1
ATOM 636 C C . SER A 1 81 ? 11.464 3.854 -3.327 1.00 88.69 81 SER A C 1
ATOM 638 O O . SER A 1 81 ? 10.671 3.772 -2.391 1.00 88.69 81 SER A O 1
ATOM 640 N N . SER A 1 82 ? 11.229 4.632 -4.389 1.00 89.56 82 SER A N 1
ATOM 641 C CA . SER A 1 82 ? 10.052 5.506 -4.483 1.00 89.56 82 SER A CA 1
ATOM 642 C C . SER A 1 82 ? 8.734 4.735 -4.438 1.00 89.56 82 SER A C 1
ATOM 644 O O . SER A 1 82 ? 7.848 5.073 -3.652 1.00 89.56 82 SER A O 1
ATOM 646 N N . GLY A 1 83 ? 8.634 3.635 -5.190 1.00 92.38 83 GLY A N 1
ATOM 647 C CA . GLY A 1 83 ? 7.461 2.762 -5.166 1.00 92.38 83 GLY A CA 1
ATOM 648 C C . GLY A 1 83 ? 7.181 2.194 -3.772 1.00 92.38 83 GLY A C 1
ATOM 649 O O . GLY A 1 83 ? 6.034 2.157 -3.331 1.00 92.38 83 GLY A O 1
ATOM 650 N N . ARG A 1 84 ? 8.225 1.807 -3.026 1.00 95.44 84 ARG A N 1
ATOM 651 C CA . ARG A 1 84 ? 8.076 1.300 -1.651 1.00 95.44 84 ARG A CA 1
ATOM 652 C C . ARG A 1 84 ? 7.583 2.368 -0.688 1.00 95.44 84 ARG A C 1
ATOM 654 O O . ARG A 1 84 ? 6.676 2.082 0.085 1.00 95.44 84 ARG A O 1
ATOM 661 N N . VAL A 1 85 ? 8.144 3.575 -0.757 1.00 94.88 85 VAL A N 1
ATOM 662 C CA . VAL A 1 85 ? 7.692 4.713 0.058 1.00 94.88 85 VAL A CA 1
ATOM 663 C C . VAL A 1 85 ? 6.234 5.049 -0.256 1.00 94.88 85 VAL A C 1
ATOM 665 O O . VAL A 1 85 ? 5.435 5.208 0.664 1.00 94.88 85 VAL A O 1
ATOM 668 N N . GLY A 1 86 ? 5.852 5.052 -1.536 1.00 95.31 86 GLY A N 1
ATOM 669 C CA . GLY A 1 86 ? 4.460 5.227 -1.953 1.00 95.31 86 GLY A CA 1
ATOM 670 C C . GLY A 1 86 ? 3.524 4.176 -1.348 1.00 95.31 86 GLY A C 1
ATOM 671 O O . GLY A 1 86 ? 2.499 4.523 -0.765 1.00 95.31 86 GLY A O 1
ATOM 672 N N . ILE A 1 87 ? 3.901 2.893 -1.403 1.00 96.69 87 ILE A N 1
ATOM 673 C CA . ILE A 1 87 ? 3.125 1.799 -0.796 1.00 96.69 87 ILE A CA 1
ATOM 674 C C . ILE A 1 87 ? 3.016 1.960 0.729 1.00 96.69 87 ILE A C 1
ATOM 676 O O . ILE A 1 87 ? 1.941 1.724 1.283 1.00 96.69 87 ILE A O 1
ATOM 680 N N . SER A 1 88 ? 4.086 2.374 1.415 1.00 97.38 88 SER A N 1
ATOM 681 C CA . SER A 1 88 ? 4.037 2.676 2.854 1.00 97.38 88 SER A CA 1
ATOM 682 C C . SER A 1 88 ? 2.998 3.753 3.162 1.00 97.38 88 SER A C 1
ATOM 684 O O . SER A 1 88 ? 2.165 3.569 4.049 1.00 97.38 88 SER A O 1
ATOM 686 N N . SER A 1 89 ? 3.006 4.847 2.398 1.00 96.38 89 SER A N 1
ATOM 687 C CA . SER A 1 89 ? 2.060 5.953 2.558 1.00 96.38 89 SER A CA 1
ATOM 688 C C . SER A 1 89 ? 0.615 5.524 2.295 1.00 96.38 89 SER A C 1
ATOM 690 O O . SER A 1 89 ? -0.274 5.879 3.070 1.00 96.38 89 SER A O 1
ATOM 692 N N . LEU A 1 90 ? 0.372 4.699 1.269 1.00 96.75 90 LEU A N 1
ATOM 693 C CA . LEU A 1 90 ? -0.951 4.121 0.998 1.00 96.75 90 LEU A CA 1
ATOM 694 C C . LEU A 1 90 ? -1.442 3.259 2.170 1.00 96.75 90 LEU A C 1
ATOM 696 O O . LEU A 1 90 ? -2.572 3.422 2.630 1.00 96.75 90 LEU A O 1
ATOM 700 N N . ALA A 1 91 ? -0.584 2.384 2.705 1.00 97.69 91 ALA A N 1
ATOM 701 C CA . ALA A 1 91 ? -0.920 1.551 3.858 1.00 97.69 91 ALA A CA 1
ATOM 702 C C . ALA A 1 91 ? -1.278 2.396 5.094 1.00 97.69 91 ALA A C 1
ATOM 704 O O . ALA A 1 91 ? -2.226 2.085 5.816 1.00 97.69 91 ALA A O 1
ATOM 705 N N . ILE A 1 92 ? -0.564 3.494 5.336 1.00 97.50 92 ILE A N 1
ATOM 706 C CA . ILE A 1 92 ? -0.876 4.406 6.442 1.00 97.50 92 ILE A CA 1
ATOM 707 C C . ILE A 1 92 ? -2.210 5.118 6.202 1.00 97.50 92 ILE A C 1
ATOM 709 O O . ILE A 1 92 ? -3.011 5.216 7.128 1.00 97.50 92 ILE A O 1
ATOM 713 N N . GLY A 1 93 ? -2.496 5.549 4.971 1.00 97.69 93 GLY A N 1
ATOM 714 C CA . GLY A 1 93 ? -3.795 6.121 4.604 1.00 97.69 93 GLY A CA 1
ATOM 715 C C . GLY A 1 93 ? -4.966 5.182 4.914 1.00 97.69 93 GLY A C 1
ATOM 716 O O . GLY A 1 93 ? -5.952 5.597 5.523 1.00 97.69 93 GLY A O 1
ATOM 717 N N . HIS A 1 94 ? -4.834 3.892 4.587 1.00 97.06 94 HIS A N 1
ATOM 718 C CA . HIS A 1 94 ? -5.834 2.885 4.956 1.00 97.06 94 HIS A CA 1
ATOM 719 C C . HIS A 1 94 ? -5.987 2.741 6.474 1.00 97.06 94 HIS A C 1
ATOM 721 O O . HIS A 1 94 ? -7.113 2.694 6.972 1.00 97.06 94 HIS A O 1
ATOM 727 N N . LEU A 1 95 ? -4.878 2.733 7.217 1.00 97.81 95 LEU A N 1
ATOM 728 C CA . LEU A 1 95 ? -4.914 2.646 8.675 1.00 97.81 95 LEU A CA 1
ATOM 729 C C . LEU A 1 95 ? -5.608 3.860 9.311 1.00 97.81 95 LEU A C 1
ATOM 731 O O . LEU A 1 95 ? -6.410 3.680 10.223 1.00 97.81 95 LEU A O 1
ATOM 735 N N . ILE A 1 96 ? -5.372 5.078 8.806 1.00 98.25 96 ILE A N 1
ATOM 736 C CA . ILE A 1 96 ? -6.073 6.296 9.257 1.00 98.25 96 ILE A CA 1
ATOM 737 C C . ILE A 1 96 ? -7.587 6.122 9.118 1.00 98.25 96 ILE A C 1
ATOM 739 O O . ILE A 1 96 ? -8.331 6.406 10.061 1.00 98.25 96 ILE A O 1
ATOM 743 N N . ASN A 1 97 ? -8.043 5.623 7.967 1.00 98.00 97 ASN A N 1
ATOM 744 C CA . ASN A 1 97 ? -9.464 5.414 7.702 1.00 98.00 97 ASN A CA 1
ATOM 745 C C . ASN A 1 97 ? -10.059 4.362 8.647 1.00 98.00 97 ASN A C 1
ATOM 747 O O . ASN A 1 97 ? -11.071 4.627 9.296 1.00 98.00 97 ASN A O 1
ATOM 751 N N . CYS A 1 98 ? -9.409 3.205 8.792 1.00 97.44 98 CYS A N 1
ATOM 752 C CA . CYS A 1 98 ? -9.861 2.141 9.691 1.00 97.44 98 CYS A CA 1
ATOM 753 C C . CYS A 1 98 ? -9.907 2.592 11.158 1.00 97.44 98 CYS A C 1
ATOM 755 O O . CYS A 1 98 ? -10.922 2.376 11.822 1.00 97.44 98 CYS A O 1
ATOM 757 N N . CYS A 1 99 ? -8.860 3.267 11.647 1.00 98.00 99 CYS A N 1
ATOM 758 C CA . CYS A 1 99 ? -8.820 3.838 12.995 1.00 98.00 99 CYS A CA 1
ATOM 759 C C . CYS A 1 99 ? -9.959 4.836 13.212 1.00 98.00 99 CYS A C 1
ATOM 761 O O . CYS A 1 99 ? -10.666 4.768 14.216 1.00 98.00 99 CYS A O 1
ATOM 763 N N . THR A 1 100 ? -10.171 5.738 12.253 1.00 98.31 100 THR A N 1
ATOM 764 C CA . THR A 1 100 ? -11.241 6.740 12.323 1.00 98.31 100 THR A CA 1
ATOM 765 C C . THR A 1 100 ? -12.612 6.080 12.436 1.00 98.31 100 THR A C 1
ATOM 767 O O . THR A 1 100 ? -13.414 6.478 13.282 1.00 98.31 100 THR A O 1
ATOM 770 N N . ILE A 1 101 ? -12.875 5.059 11.614 1.00 98.19 101 ILE A N 1
ATOM 771 C CA . ILE A 1 101 ? -14.138 4.314 11.625 1.00 98.19 101 ILE A CA 1
ATOM 772 C C . ILE A 1 101 ? -14.339 3.626 12.976 1.00 98.19 101 ILE A C 1
ATOM 774 O O . ILE A 1 101 ? -15.354 3.862 13.631 1.00 98.19 101 ILE A O 1
ATOM 778 N N . VAL A 1 102 ? -13.379 2.807 13.416 1.00 98.31 102 VAL A N 1
ATOM 779 C CA . VAL A 1 102 ? -13.561 1.977 14.616 1.00 98.31 102 VAL A CA 1
ATOM 780 C C . VAL A 1 102 ? -13.635 2.806 15.895 1.00 98.31 102 VAL A C 1
ATOM 782 O O . VAL A 1 102 ? -14.425 2.480 16.778 1.00 98.31 102 VAL A O 1
ATOM 785 N N . ILE A 1 103 ? -12.871 3.899 16.002 1.00 98.44 103 ILE A N 1
ATOM 786 C CA . ILE A 1 103 ? -12.903 4.770 17.183 1.00 98.44 103 ILE A CA 1
ATOM 787 C C . ILE A 1 103 ? -14.263 5.461 17.267 1.00 98.44 103 ILE A C 1
ATOM 789 O O . ILE A 1 103 ? -14.929 5.370 18.296 1.00 98.44 103 ILE A O 1
ATOM 793 N N . ARG A 1 104 ? -14.734 6.071 16.169 1.00 98.56 104 ARG A N 1
ATOM 794 C CA . ARG A 1 104 ? -16.059 6.714 16.133 1.00 98.56 104 ARG A CA 1
ATOM 795 C C . ARG A 1 104 ? -17.178 5.717 16.413 1.00 98.56 104 ARG A C 1
ATOM 797 O O . ARG A 1 104 ? -18.063 6.020 17.208 1.00 98.56 104 ARG A O 1
ATOM 804 N N . TYR A 1 105 ? -17.112 4.529 15.811 1.00 98.50 105 TYR A N 1
ATOM 805 C CA . TYR A 1 105 ? -18.051 3.444 16.084 1.00 98.50 105 TYR A CA 1
ATOM 806 C C . TYR A 1 105 ? -18.050 3.067 17.570 1.00 98.50 105 TYR A C 1
ATOM 808 O O . TYR A 1 105 ? -19.111 2.967 18.178 1.00 98.50 105 TYR A O 1
ATOM 816 N N . SER A 1 106 ? -16.871 2.933 18.179 1.00 98.44 106 SER A N 1
ATOM 817 C CA . SER A 1 106 ? -16.730 2.541 19.584 1.00 98.44 106 SER A CA 1
ATOM 818 C C . SER A 1 106 ? -17.265 3.592 20.564 1.00 98.44 106 SER A C 1
ATOM 820 O O . SER A 1 106 ? -17.750 3.232 21.635 1.00 98.44 106 SER A O 1
ATOM 822 N N . CYS A 1 107 ? -17.218 4.878 20.202 1.00 98.31 107 CYS A N 1
ATOM 823 C CA . CYS A 1 107 ? -17.778 5.968 21.006 1.00 98.31 107 CYS A CA 1
ATOM 824 C C . CYS A 1 107 ? -19.314 5.995 21.021 1.00 98.31 107 CYS A C 1
ATOM 826 O O . CYS A 1 107 ? -19.902 6.530 21.958 1.00 98.31 107 CYS A O 1
ATOM 828 N N . VAL A 1 108 ? -19.974 5.457 19.991 1.00 97.94 108 VAL A N 1
ATOM 829 C CA . VAL A 1 108 ? -21.444 5.513 19.864 1.00 97.94 108 VAL A CA 1
ATOM 830 C C . VAL A 1 108 ? -22.115 4.163 20.077 1.00 97.94 108 VAL A C 1
ATOM 832 O O . VAL A 1 108 ? -23.263 4.111 20.518 1.00 97.94 108 VAL A O 1
ATOM 835 N N . ARG A 1 109 ? -21.423 3.060 19.775 1.00 97.88 109 ARG A N 1
ATOM 836 C CA . ARG A 1 109 ? -21.951 1.714 19.967 1.00 97.88 109 ARG A CA 1
ATOM 837 C C . ARG A 1 109 ? -22.016 1.427 21.455 1.00 97.88 109 ARG A C 1
ATOM 839 O O . ARG A 1 109 ? -20.984 1.325 22.103 1.00 97.88 109 ARG A O 1
ATOM 846 N N . LYS A 1 110 ? -23.228 1.243 21.962 1.00 96.81 110 LYS A N 1
ATOM 847 C CA . LYS A 1 110 ? -23.490 0.788 23.323 1.00 96.81 110 LYS A CA 1
ATOM 848 C C . LYS A 1 110 ? -23.796 -0.707 23.306 1.00 96.81 110 LYS A C 1
ATOM 850 O O . LYS A 1 110 ? -24.394 -1.193 22.341 1.00 96.81 110 LYS A O 1
ATOM 855 N N . GLN A 1 111 ? -23.246 -1.431 24.273 1.00 95.69 111 GLN A N 1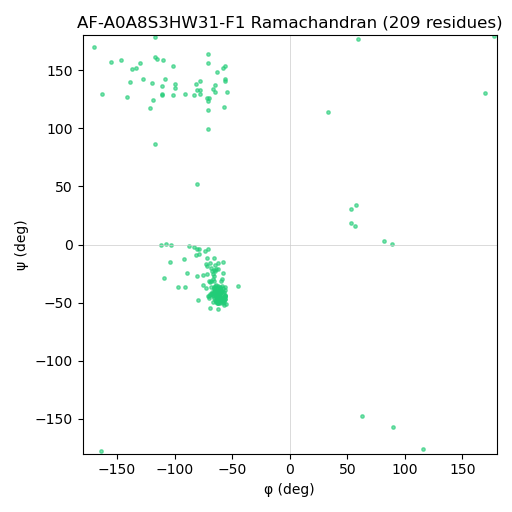
ATOM 856 C CA . GLN A 1 111 ? -23.537 -2.843 24.496 1.00 95.69 111 GLN A CA 1
ATOM 857 C C . GLN A 1 111 ? -23.068 -3.222 25.896 1.00 95.69 111 GLN A C 1
ATOM 859 O O . GLN A 1 111 ? -21.902 -3.001 26.223 1.00 95.69 111 GLN A O 1
ATOM 864 N N . PHE A 1 112 ? -23.951 -3.852 26.670 1.00 94.88 112 PHE A N 1
ATOM 865 C CA . PHE A 1 112 ? -23.750 -4.119 28.097 1.00 94.88 112 PHE A CA 1
ATOM 866 C C . PHE A 1 112 ? -23.540 -2.836 28.924 1.00 94.88 112 PHE A C 1
ATOM 868 O O . PHE A 1 112 ? -23.555 -1.711 28.423 1.00 94.88 112 PHE A O 1
ATOM 875 N N . GLY A 1 113 ? -23.409 -2.997 30.237 1.00 90.31 113 GLY A N 1
ATOM 876 C CA . GLY A 1 113 ? -23.228 -1.885 31.158 1.00 90.31 113 GLY A CA 1
ATOM 877 C C . GLY A 1 113 ? -23.161 -2.360 32.605 1.00 90.31 113 GLY A C 1
ATOM 878 O O . GLY A 1 113 ? -23.257 -3.563 32.863 1.00 90.31 113 GLY A O 1
ATOM 879 N N . PRO A 1 114 ? -22.980 -1.435 33.555 1.00 88.38 114 PRO A N 1
ATOM 880 C CA . PRO A 1 114 ? -23.113 -1.728 34.974 1.00 88.38 114 PRO A CA 1
ATOM 881 C C . PRO A 1 114 ? -24.491 -2.327 35.287 1.00 88.38 114 PRO A C 1
ATOM 883 O O . PRO A 1 114 ? -25.482 -2.035 34.617 1.00 88.38 114 PRO A O 1
ATOM 886 N N . SER A 1 115 ? -24.579 -3.118 36.355 1.00 79.25 115 SER A N 1
ATOM 887 C CA . SER A 1 115 ? -25.803 -3.828 36.758 1.00 79.25 115 SER A CA 1
ATOM 888 C C . SER A 1 115 ? -27.015 -2.914 37.022 1.00 79.25 115 SER A C 1
ATOM 890 O O . SER A 1 115 ? -28.138 -3.397 37.117 1.00 79.25 115 SER A O 1
ATOM 892 N N . SER A 1 116 ? -26.794 -1.603 37.165 1.00 74.12 116 SER A N 1
ATOM 893 C CA . SER A 1 116 ? -27.781 -0.578 37.520 1.00 74.12 116 SER A CA 1
ATOM 894 C C . SER A 1 116 ? -28.548 0.042 36.339 1.00 74.12 116 SER A C 1
ATOM 896 O O . SER A 1 116 ? -29.409 0.885 36.578 1.00 74.12 116 SER A O 1
ATOM 898 N N . GLY A 1 117 ? -28.272 -0.345 35.087 1.00 77.44 117 GLY A N 1
ATOM 899 C CA . GLY A 1 117 ? -28.969 0.157 33.889 1.00 77.44 117 GLY A CA 1
ATOM 900 C C . GLY A 1 117 ? -28.083 0.950 32.914 1.00 77.44 117 GLY A C 1
ATOM 901 O O . GLY A 1 117 ? -26.878 1.029 33.114 1.00 77.44 117 GLY A O 1
ATOM 902 N N . VAL A 1 118 ? -28.732 1.492 31.863 1.00 87.56 118 VAL A N 1
ATOM 903 C CA . VAL A 1 118 ? -28.230 2.173 30.637 1.00 87.56 118 VAL A CA 1
ATOM 904 C C . VAL A 1 118 ? -26.899 1.645 30.099 1.00 87.56 118 VAL A C 1
ATOM 906 O O . VAL A 1 118 ? -25.838 1.854 30.675 1.00 87.56 118 VAL A O 1
ATOM 909 N N . GLU A 1 119 ? -26.946 1.048 28.909 1.00 95.38 119 GLU A N 1
ATOM 910 C CA . GLU A 1 119 ? -25.734 0.597 28.234 1.00 95.38 119 GLU A CA 1
ATOM 911 C C . GLU A 1 119 ? -24.722 1.734 28.026 1.00 95.38 119 GLU A C 1
ATOM 913 O O . GLU A 1 119 ? -25.080 2.871 27.680 1.00 95.38 119 GLU A O 1
ATOM 918 N N . ILE A 1 120 ? -23.443 1.408 28.201 1.00 96.38 120 ILE A N 1
ATOM 919 C CA . ILE A 1 120 ? -22.338 2.352 28.016 1.00 96.38 120 ILE A CA 1
ATOM 920 C C . ILE A 1 120 ? -21.653 2.120 26.665 1.00 96.38 120 ILE A C 1
ATOM 922 O O . ILE A 1 120 ? -21.716 1.010 26.126 1.00 96.38 120 ILE A O 1
ATOM 926 N N . PRO A 1 121 ? -21.023 3.152 26.075 1.00 97.62 121 PRO A N 1
ATOM 927 C CA . PRO A 1 121 ? -20.247 2.991 24.854 1.00 97.62 121 PRO A CA 1
ATOM 928 C C . PRO A 1 121 ? -19.148 1.942 25.008 1.00 97.62 121 PRO A C 1
ATOM 930 O O . PRO A 1 121 ? -18.485 1.875 26.041 1.00 97.62 121 PRO A O 1
ATOM 933 N N . VAL A 1 122 ? -18.899 1.153 23.964 1.00 98.12 122 VAL A N 1
ATOM 934 C CA . VAL A 1 122 ? -17.921 0.063 24.046 1.00 98.12 122 VAL A CA 1
ATOM 935 C C . VAL A 1 122 ? -16.489 0.562 24.258 1.00 98.12 122 VAL A C 1
ATOM 937 O O . VAL A 1 122 ? -15.667 -0.181 24.786 1.00 98.12 122 VAL A O 1
ATOM 940 N N . ILE A 1 123 ? -16.188 1.818 23.901 1.00 98.06 123 ILE A N 1
ATOM 941 C CA . ILE A 1 123 ? -14.887 2.451 24.175 1.00 98.06 123 ILE A CA 1
ATOM 942 C C . ILE A 1 123 ? -14.595 2.614 25.679 1.00 98.06 123 ILE A C 1
ATOM 944 O O . ILE A 1 123 ? -13.435 2.707 26.068 1.00 98.06 123 ILE A O 1
ATOM 948 N N . GLU A 1 124 ? -15.618 2.598 26.538 1.00 96.88 124 GLU A N 1
ATOM 949 C CA . GLU A 1 124 ? -15.442 2.687 27.996 1.00 96.88 124 GLU A CA 1
ATOM 950 C C . GLU A 1 124 ? -14.844 1.399 28.588 1.00 96.88 124 GLU A C 1
ATOM 952 O O . GLU A 1 124 ? -14.288 1.400 29.688 1.00 96.88 124 GLU A O 1
ATOM 957 N N . TYR A 1 125 ? -14.912 0.279 27.861 1.00 97.50 125 TYR A N 1
ATOM 958 C CA . TYR A 1 125 ? -14.328 -0.976 28.317 1.00 97.50 125 TYR A CA 1
ATOM 959 C C . TYR A 1 125 ? -12.825 -1.026 28.059 1.00 97.50 125 TYR A C 1
ATOM 961 O O . TYR A 1 125 ? -12.337 -0.811 26.947 1.00 97.50 125 TYR A O 1
ATOM 969 N N . GLN A 1 126 ? -12.077 -1.437 29.085 1.00 97.62 126 GLN A N 1
ATOM 970 C CA . GLN A 1 126 ? -10.631 -1.635 28.987 1.00 97.62 126 GLN A CA 1
ATOM 971 C C . GLN A 1 126 ? -10.255 -2.60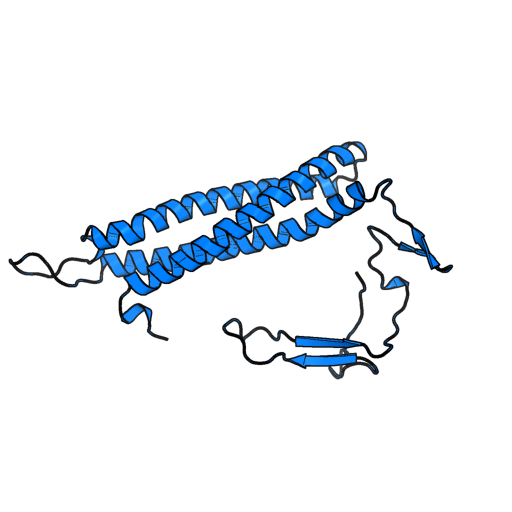7 27.866 1.00 97.62 126 GLN A C 1
ATOM 973 O O . GLN A 1 126 ? -9.269 -2.378 27.179 1.00 97.62 126 GLN A O 1
ATOM 978 N N . THR A 1 127 ? -11.045 -3.657 27.636 1.00 97.44 127 THR A N 1
ATOM 979 C CA . THR A 1 127 ? -10.810 -4.623 26.553 1.00 97.44 127 THR A CA 1
ATOM 980 C C . THR A 1 127 ? -10.839 -3.970 25.172 1.00 97.44 127 THR A C 1
ATOM 982 O O . THR A 1 127 ? -9.992 -4.290 24.343 1.00 97.44 127 THR A O 1
ATOM 985 N N . GLN A 1 128 ? -11.743 -3.014 24.928 1.00 98.25 128 GLN A N 1
ATOM 986 C CA . GLN A 1 128 ? -11.777 -2.255 23.675 1.00 98.25 128 GLN A CA 1
ATOM 987 C C . GLN A 1 128 ? -10.561 -1.325 23.567 1.00 98.25 128 GLN A C 1
ATOM 989 O O . GLN A 1 128 ? -9.907 -1.273 22.525 1.00 98.25 128 GLN A O 1
ATOM 994 N N . ASN A 1 129 ? -10.194 -0.652 24.661 1.00 97.69 129 ASN A N 1
ATOM 995 C CA . ASN A 1 129 ? -9.018 0.219 24.699 1.00 97.69 129 ASN A CA 1
ATOM 996 C C . ASN A 1 129 ? -7.706 -0.545 24.469 1.00 97.69 129 ASN A C 1
ATOM 998 O O . ASN A 1 129 ? -6.868 -0.091 23.691 1.00 97.69 129 ASN A O 1
ATOM 1002 N N . TRP A 1 130 ? -7.546 -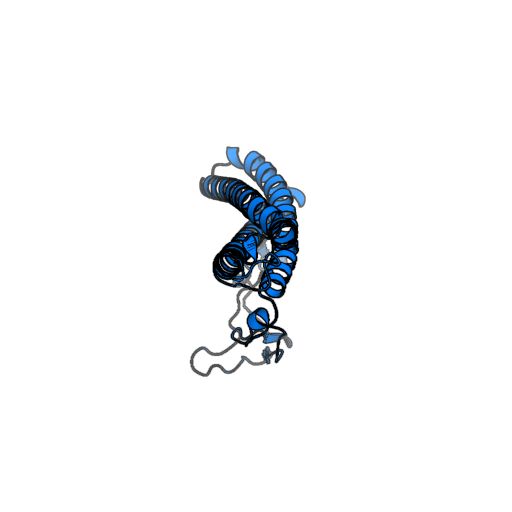1.731 25.061 1.00 97.62 130 TRP A N 1
ATOM 1003 C CA . TRP A 1 130 ? -6.383 -2.602 24.857 1.00 97.62 130 TRP A CA 1
ATOM 1004 C C . TRP A 1 130 ? -6.190 -3.008 23.396 1.00 97.62 130 TRP A C 1
ATOM 1006 O O . TRP A 1 130 ? -5.056 -3.197 22.963 1.00 97.62 130 TRP A O 1
ATOM 1016 N N . ARG A 1 131 ? -7.276 -3.104 22.623 1.00 97.38 131 ARG A N 1
ATOM 1017 C CA . ARG A 1 131 ? -7.212 -3.370 21.181 1.00 97.38 131 ARG A CA 1
ATOM 1018 C C . ARG A 1 131 ? -6.869 -2.112 20.386 1.00 97.38 131 ARG A C 1
ATOM 1020 O O . ARG A 1 131 ? -6.003 -2.153 19.518 1.00 97.38 131 ARG A O 1
ATOM 1027 N N . LEU A 1 132 ? -7.541 -0.992 20.665 1.00 98.00 132 LEU A N 1
ATOM 1028 C CA . LEU A 1 132 ? -7.522 0.180 19.780 1.00 98.00 132 LEU A CA 1
ATOM 1029 C C . LEU A 1 132 ? -6.417 1.195 20.084 1.00 98.00 132 LEU A C 1
ATOM 1031 O O . LEU A 1 132 ? -5.859 1.777 19.154 1.00 98.00 132 LEU A O 1
ATOM 1035 N N . ILE A 1 133 ? -6.074 1.417 21.355 1.00 97.25 133 ILE A N 1
ATOM 1036 C CA . ILE A 1 133 ? -5.077 2.429 21.736 1.00 97.25 133 ILE A CA 1
ATOM 1037 C C . ILE A 1 133 ? -3.681 2.097 21.180 1.00 97.25 133 ILE A C 1
ATOM 1039 O O . ILE A 1 133 ? -3.061 2.997 20.605 1.00 97.25 133 ILE A O 1
ATOM 1043 N N . PRO A 1 134 ? -3.184 0.842 21.233 1.00 97.81 134 PRO A N 1
ATOM 1044 C CA . PRO A 1 134 ? -1.900 0.499 20.618 1.00 97.81 134 PRO A CA 1
ATOM 1045 C C . PRO A 1 134 ? -1.890 0.695 19.100 1.00 97.81 134 PRO A C 1
ATOM 1047 O O . PRO A 1 134 ? -0.886 1.141 18.544 1.00 97.81 134 PRO A O 1
ATOM 1050 N N . ILE A 1 135 ? -3.008 0.407 18.426 1.00 98.00 135 ILE A N 1
ATOM 1051 C CA . ILE A 1 135 ? -3.156 0.619 16.981 1.00 98.00 135 ILE A CA 1
ATOM 1052 C C . ILE A 1 135 ? -3.098 2.116 16.654 1.00 98.00 135 ILE A C 1
ATOM 1054 O O . ILE A 1 135 ? -2.365 2.520 15.750 1.00 98.00 135 ILE A O 1
ATOM 1058 N N . LEU A 1 136 ? -3.816 2.948 17.414 1.00 98.06 136 LEU A N 1
ATOM 1059 C CA . LEU A 1 136 ? -3.805 4.399 17.236 1.00 98.06 136 LEU A CA 1
ATOM 1060 C C . LEU A 1 136 ? -2.408 4.986 17.476 1.00 98.06 136 LEU A C 1
ATOM 1062 O O . LEU A 1 136 ? -1.941 5.791 16.676 1.00 98.06 136 LEU A O 1
ATOM 1066 N N . ALA A 1 137 ? -1.712 4.557 18.530 1.00 97.88 137 ALA A N 1
ATOM 1067 C CA . ALA A 1 137 ? -0.339 4.984 18.790 1.00 97.88 137 ALA A CA 1
ATOM 1068 C C . ALA A 1 137 ? 0.605 4.566 17.649 1.00 97.88 137 ALA A C 1
ATOM 1070 O O . ALA A 1 137 ? 1.372 5.384 17.136 1.00 97.88 137 ALA A O 1
ATOM 1071 N N . SER A 1 138 ? 0.494 3.313 17.195 1.00 96.25 138 SER A N 1
ATOM 1072 C CA . SER A 1 138 ? 1.294 2.775 16.090 1.00 96.25 138 SER A CA 1
ATOM 1073 C C . SER A 1 138 ? 1.071 3.549 14.793 1.00 96.25 138 SER A C 1
ATOM 1075 O O . SER A 1 138 ? 2.030 3.820 14.075 1.00 96.25 138 SER A O 1
ATOM 1077 N N . LEU A 1 139 ? -0.164 3.983 14.518 1.00 97.69 139 LEU A N 1
ATOM 1078 C CA . LEU A 1 139 ? -0.481 4.823 13.364 1.00 97.69 139 LEU A CA 1
ATOM 1079 C C . LEU A 1 139 ? 0.359 6.112 13.344 1.00 97.69 139 LEU A C 1
ATOM 1081 O O . LEU A 1 139 ? 0.939 6.441 12.307 1.00 97.69 139 LEU A O 1
ATOM 1085 N N . TYR A 1 140 ? 0.467 6.829 14.467 1.00 97.62 140 TYR A N 1
ATOM 1086 C CA . TYR A 1 140 ? 1.288 8.044 14.529 1.00 97.62 140 TYR A CA 1
ATOM 1087 C C . TYR A 1 140 ? 2.775 7.742 14.333 1.00 97.62 140 TYR A C 1
ATOM 1089 O O . TYR A 1 140 ? 3.457 8.484 13.623 1.00 97.62 140 TYR A O 1
ATOM 1097 N N . VAL A 1 141 ? 3.276 6.643 14.903 1.00 97.38 141 VAL A N 1
ATOM 1098 C CA . VAL A 1 141 ? 4.669 6.210 14.713 1.00 97.38 141 VAL A CA 1
ATOM 1099 C C . VAL A 1 141 ? 4.943 5.903 13.240 1.00 97.38 141 VAL A C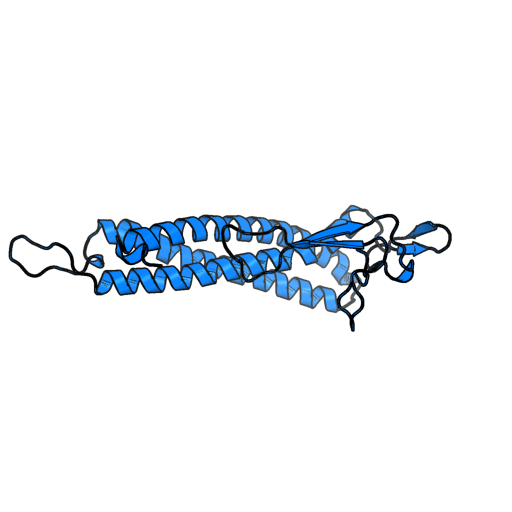 1
ATOM 1101 O O . VAL A 1 141 ? 5.887 6.441 12.664 1.00 97.38 141 VAL A O 1
ATOM 1104 N N . TYR A 1 142 ? 4.092 5.103 12.596 1.00 96.94 142 TYR A N 1
ATOM 1105 C CA . TYR A 1 142 ? 4.256 4.736 11.188 1.00 96.94 142 TYR A CA 1
ATOM 1106 C C . TYR A 1 142 ? 4.137 5.940 10.261 1.00 96.94 142 TYR A C 1
ATOM 1108 O O . TYR A 1 142 ? 4.901 6.043 9.305 1.00 96.94 142 TYR A O 1
ATOM 1116 N N . ARG A 1 143 ? 3.234 6.880 10.562 1.00 96.69 143 ARG A N 1
ATOM 1117 C CA . ARG A 1 143 ? 3.110 8.128 9.806 1.00 96.69 143 ARG A CA 1
ATOM 1118 C C . ARG A 1 143 ? 4.401 8.941 9.842 1.00 96.69 143 ARG A C 1
ATOM 1120 O O . ARG A 1 143 ? 4.857 9.376 8.792 1.00 96.69 143 ARG A O 1
ATOM 1127 N N . ASN A 1 144 ? 4.995 9.127 11.020 1.00 96.81 144 ASN A N 1
ATOM 1128 C CA . ASN A 1 144 ? 6.258 9.861 11.141 1.00 96.81 144 ASN A CA 1
ATOM 1129 C C . ASN A 1 144 ? 7.414 9.126 10.451 1.00 96.81 144 ASN A C 1
ATOM 1131 O O . ASN A 1 144 ? 8.194 9.757 9.744 1.00 96.81 144 ASN A O 1
ATOM 1135 N N . LEU A 1 145 ? 7.480 7.797 10.582 1.00 95.69 145 LEU A N 1
ATOM 1136 C CA . LEU A 1 145 ? 8.465 6.984 9.871 1.00 95.69 145 LEU A CA 1
ATOM 1137 C C . LEU A 1 145 ? 8.355 7.166 8.350 1.00 95.69 145 LEU A C 1
ATOM 1139 O O . LEU A 1 145 ? 9.358 7.422 7.692 1.00 95.69 145 LEU A O 1
ATOM 1143 N N . ALA A 1 146 ? 7.154 7.047 7.781 1.00 95.56 146 ALA A N 1
ATOM 1144 C CA . ALA A 1 146 ? 6.968 7.174 6.337 1.00 95.56 146 ALA A CA 1
ATOM 1145 C C . ALA A 1 146 ? 7.265 8.587 5.824 1.00 95.56 146 ALA A C 1
ATOM 1147 O O . ALA A 1 146 ? 7.848 8.710 4.752 1.00 95.56 146 ALA A O 1
ATOM 1148 N N . LEU A 1 147 ? 6.918 9.629 6.590 1.00 96.19 147 LEU A N 1
ATOM 1149 C CA . LEU A 1 147 ? 7.281 11.008 6.254 1.00 96.19 147 LEU A CA 1
ATOM 1150 C C . LEU A 1 147 ? 8.798 11.204 6.250 1.00 96.19 147 LEU A C 1
ATOM 1152 O O . LEU A 1 147 ? 9.333 11.687 5.265 1.00 96.19 147 LEU A O 1
ATOM 1156 N N . SER A 1 148 ? 9.503 10.725 7.276 1.00 96.12 148 SER A N 1
ATOM 1157 C CA . SER A 1 148 ? 10.966 10.826 7.326 1.00 96.12 148 SER A CA 1
ATOM 1158 C C . SER A 1 148 ? 11.645 10.105 6.153 1.00 96.12 148 SER A C 1
ATOM 1160 O O . SER A 1 148 ? 12.566 10.642 5.543 1.00 96.12 148 SER A O 1
ATOM 1162 N N . VAL A 1 149 ? 11.178 8.907 5.782 1.00 95.75 149 VAL A N 1
ATOM 1163 C CA . VAL A 1 149 ? 11.733 8.190 4.618 1.00 95.75 149 VAL A CA 1
ATOM 1164 C C . VAL A 1 149 ? 11.361 8.888 3.303 1.00 95.75 149 VAL A C 1
ATOM 1166 O O . VAL A 1 149 ? 12.139 8.847 2.349 1.00 95.75 149 VAL A O 1
ATOM 1169 N N . PHE A 1 150 ? 10.195 9.533 3.235 1.00 95.38 150 PHE A N 1
ATOM 1170 C CA . PHE A 1 150 ? 9.801 10.350 2.091 1.00 95.38 150 PHE A CA 1
ATOM 1171 C C . PHE A 1 150 ? 10.680 11.596 1.943 1.00 95.38 150 PHE A C 1
ATOM 1173 O O . PHE A 1 150 ? 11.100 11.890 0.828 1.00 95.38 150 PHE A O 1
ATOM 1180 N N . ASP A 1 151 ? 11.019 12.277 3.035 1.00 95.12 151 ASP A N 1
ATOM 1181 C CA . ASP A 1 151 ? 11.911 13.438 3.000 1.00 95.12 151 ASP A CA 1
ATOM 1182 C C . ASP A 1 151 ? 13.303 13.039 2.478 1.00 95.12 151 ASP A C 1
ATOM 1184 O O . ASP A 1 151 ? 13.810 13.664 1.546 1.00 95.12 151 ASP A O 1
ATOM 1188 N N . ASN A 1 152 ? 13.853 11.912 2.949 1.00 92.25 152 ASN A N 1
ATOM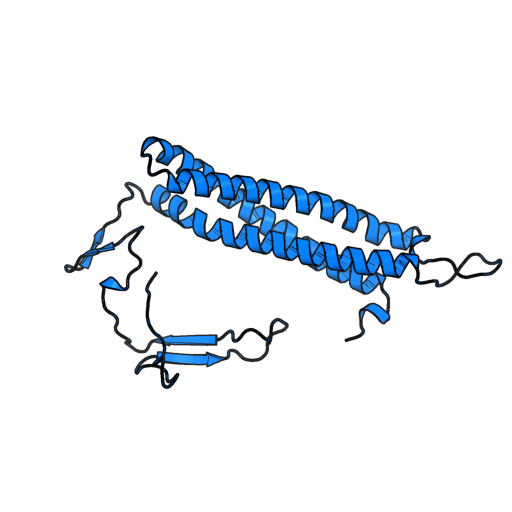 1189 C CA . ASN A 1 152 ? 15.112 11.355 2.428 1.00 92.25 152 ASN A CA 1
ATOM 1190 C C . ASN A 1 152 ? 15.027 11.010 0.928 1.00 92.25 152 ASN A C 1
ATOM 1192 O O . ASN A 1 152 ? 15.992 11.169 0.180 1.00 92.25 152 ASN A O 1
ATOM 1196 N N . LEU A 1 153 ? 13.873 10.506 0.472 1.00 92.94 153 LEU A N 1
ATOM 1197 C CA . LEU A 1 153 ? 13.626 10.224 -0.944 1.00 92.94 153 LEU A CA 1
ATOM 1198 C C . LEU A 1 153 ? 13.578 11.516 -1.771 1.00 92.94 153 LEU A C 1
ATOM 1200 O O . LEU A 1 153 ? 14.129 11.555 -2.871 1.00 92.94 153 LEU A O 1
ATOM 1204 N N . ALA A 1 154 ? 12.911 12.552 -1.263 1.00 92.06 154 ALA A N 1
ATOM 1205 C CA . ALA A 1 154 ? 12.798 13.844 -1.926 1.00 92.06 154 ALA A CA 1
ATOM 1206 C C . ALA A 1 154 ? 14.168 14.523 -2.052 1.00 92.06 154 ALA A C 1
ATOM 1208 O O . ALA A 1 154 ? 14.508 15.004 -3.132 1.00 92.06 154 ALA A O 1
ATOM 1209 N N . GLU A 1 155 ? 14.979 14.483 -0.993 1.00 90.31 155 GLU A N 1
ATOM 1210 C CA . GLU A 1 155 ? 16.356 14.981 -1.002 1.00 90.31 155 GLU A CA 1
ATOM 1211 C C . GLU A 1 155 ? 17.221 14.226 -2.020 1.00 90.31 155 GLU A C 1
ATOM 1213 O O . GLU A 1 155 ? 17.881 14.843 -2.857 1.00 90.31 155 GLU A O 1
ATOM 1218 N N . PHE A 1 156 ? 17.147 12.889 -2.026 1.00 87.81 156 PHE A N 1
ATOM 1219 C CA . PHE A 1 156 ? 17.845 12.064 -3.013 1.00 87.81 156 PHE A CA 1
ATOM 1220 C C . PHE A 1 156 ? 17.476 12.454 -4.451 1.00 87.81 156 PHE A C 1
ATOM 1222 O O . PHE A 1 156 ? 18.355 12.573 -5.306 1.00 87.81 156 PHE A O 1
ATOM 1229 N N . TYR A 1 157 ? 16.188 12.679 -4.736 1.00 87.31 157 TYR A N 1
ATOM 1230 C CA . TYR A 1 157 ? 15.763 13.103 -6.068 1.00 87.31 157 TYR A CA 1
ATOM 1231 C C . TYR A 1 157 ? 16.228 14.516 -6.415 1.00 87.31 157 TYR A C 1
ATOM 1233 O O . TYR A 1 157 ? 16.710 14.713 -7.530 1.00 87.31 157 TYR A O 1
ATOM 1241 N N . ALA A 1 158 ? 16.138 15.466 -5.482 1.00 87.94 158 ALA A N 1
ATOM 1242 C CA . ALA A 1 158 ? 16.602 16.834 -5.689 1.00 87.94 158 ALA A CA 1
ATOM 1243 C C . ALA A 1 158 ? 18.094 16.872 -6.056 1.00 87.94 158 ALA A C 1
ATOM 1245 O O . ALA A 1 158 ? 18.465 17.493 -7.051 1.00 87.94 158 ALA A O 1
ATOM 1246 N N . LEU A 1 159 ? 18.929 16.125 -5.327 1.00 84.00 159 LEU A N 1
ATOM 1247 C CA . LEU A 1 159 ? 20.356 15.982 -5.630 1.00 84.00 159 LEU A CA 1
ATOM 1248 C C . LEU A 1 159 ? 20.588 15.246 -6.954 1.00 84.00 159 LEU A C 1
ATOM 1250 O O . LEU A 1 159 ? 21.447 15.625 -7.736 1.00 84.00 159 LEU A O 1
ATOM 1254 N N . SER A 1 160 ? 19.789 14.227 -7.279 1.00 79.50 160 SER A N 1
ATOM 1255 C CA . SER A 1 160 ? 19.958 13.496 -8.545 1.00 79.50 160 SER A CA 1
ATOM 1256 C C . SER A 1 160 ? 19.698 14.351 -9.795 1.00 79.50 160 SER A C 1
ATOM 1258 O O . SER A 1 160 ? 20.093 13.960 -10.894 1.00 79.50 160 SER A O 1
ATOM 1260 N N . MET A 1 161 ? 19.026 15.497 -9.636 1.00 80.62 161 MET A N 1
ATOM 1261 C CA . MET A 1 161 ? 18.721 16.446 -10.708 1.00 80.62 161 MET A CA 1
ATOM 1262 C C . MET A 1 161 ? 19.778 17.552 -10.868 1.00 80.62 161 MET A C 1
ATOM 1264 O O . MET A 1 161 ? 19.747 18.238 -11.888 1.00 80.62 161 MET A O 1
ATOM 1268 N N . SER A 1 162 ? 20.705 17.728 -9.914 1.00 77.56 162 SER A N 1
ATOM 1269 C CA . SER A 1 162 ? 21.732 18.787 -9.953 1.00 77.56 162 SER A CA 1
ATOM 1270 C C . SER A 1 162 ? 22.779 18.576 -11.061 1.00 77.56 162 SER A C 1
ATOM 1272 O O . SER A 1 162 ? 23.410 19.539 -11.490 1.00 77.56 162 SER A O 1
ATOM 1274 N N . ASN A 1 163 ? 22.934 17.341 -11.567 1.00 65.06 163 ASN A N 1
ATOM 1275 C CA . ASN A 1 163 ? 23.950 16.918 -12.546 1.00 65.06 163 ASN A CA 1
ATOM 1276 C C . ASN A 1 163 ? 25.406 17.266 -12.162 1.00 65.06 163 ASN A C 1
ATOM 1278 O O . ASN A 1 163 ? 26.287 17.230 -13.023 1.00 65.06 163 ASN A O 1
ATOM 1282 N N . ASP A 1 164 ? 25.681 17.556 -10.890 1.00 75.56 164 ASP A N 1
ATOM 1283 C CA . ASP A 1 164 ? 27.036 17.804 -10.404 1.00 75.56 164 ASP A CA 1
ATOM 1284 C C . ASP A 1 164 ? 27.787 16.471 -10.220 1.00 75.56 164 ASP A C 1
ATOM 1286 O O . ASP A 1 164 ? 27.293 15.519 -9.604 1.00 75.56 164 ASP A O 1
ATOM 1290 N N . GLU A 1 165 ? 28.995 16.368 -10.779 1.00 69.31 165 GLU A N 1
ATOM 1291 C CA . GLU A 1 165 ? 29.824 15.168 -10.626 1.00 69.31 165 GLU A CA 1
ATOM 1292 C C . GLU A 1 165 ? 30.297 14.971 -9.178 1.00 69.31 165 GLU A C 1
ATOM 1294 O O . GLU A 1 165 ? 30.534 13.832 -8.765 1.00 69.31 165 GLU A O 1
ATOM 1299 N N . SER A 1 166 ? 30.391 16.049 -8.392 1.00 75.25 166 SER A N 1
ATOM 1300 C CA . SER A 1 166 ? 30.774 15.990 -6.977 1.00 75.25 166 SER A CA 1
ATOM 1301 C C . SER A 1 166 ? 29.725 15.293 -6.100 1.00 75.25 166 SER A C 1
ATOM 1303 O O . SER A 1 166 ? 30.078 14.687 -5.087 1.00 75.25 166 SER A O 1
ATOM 1305 N N . ASP A 1 167 ? 28.466 15.248 -6.545 1.00 75.62 167 ASP A N 1
ATOM 1306 C CA . ASP A 1 167 ? 27.359 14.611 -5.825 1.00 75.62 167 ASP A CA 1
ATOM 1307 C C . ASP A 1 167 ? 27.301 13.087 -6.030 1.00 75.62 167 ASP A C 1
ATOM 1309 O O . ASP A 1 167 ? 26.547 12.390 -5.348 1.00 75.62 167 ASP A O 1
ATOM 1313 N N . GLN A 1 168 ? 28.094 12.518 -6.946 1.00 73.25 168 GLN A N 1
ATOM 1314 C CA . GLN A 1 168 ? 27.961 11.109 -7.346 1.00 73.25 168 GLN A CA 1
ATOM 1315 C C . GLN A 1 168 ? 28.218 10.111 -6.211 1.00 73.25 168 GLN A C 1
ATOM 1317 O O . GLN A 1 168 ? 27.525 9.093 -6.107 1.00 73.25 168 GLN A O 1
ATOM 1322 N N . ASP A 1 169 ? 29.211 10.367 -5.358 1.00 79.06 169 ASP A N 1
ATOM 1323 C CA . ASP A 1 169 ? 29.508 9.475 -4.233 1.00 79.06 169 ASP A CA 1
ATOM 1324 C C . ASP A 1 169 ? 28.480 9.639 -3.097 1.00 79.06 169 ASP A C 1
ATOM 1326 O O . ASP A 1 169 ? 28.069 8.636 -2.501 1.00 79.06 169 ASP A O 1
ATOM 1330 N N . THR A 1 170 ? 27.977 10.859 -2.877 1.00 82.88 170 THR A N 1
ATOM 1331 C CA . THR A 1 170 ? 26.869 11.159 -1.953 1.00 82.88 170 THR A CA 1
ATOM 1332 C C . THR A 1 170 ? 25.587 10.450 -2.387 1.00 82.88 170 THR A C 1
ATOM 1334 O O . THR A 1 170 ? 25.001 9.696 -1.610 1.00 82.88 170 THR A O 1
ATOM 1337 N N . LEU A 1 171 ? 25.202 10.580 -3.659 1.00 80.00 171 LEU A N 1
ATOM 1338 C CA . LEU A 1 171 ? 24.051 9.894 -4.248 1.00 80.00 171 LEU A CA 1
ATOM 1339 C C . LEU A 1 171 ? 24.178 8.372 -4.128 1.00 80.00 171 LEU A C 1
ATOM 1341 O O . LEU A 1 171 ? 23.215 7.686 -3.783 1.00 80.00 171 LEU A O 1
ATOM 1345 N N . ALA A 1 172 ? 25.369 7.818 -4.365 1.00 78.50 172 ALA A N 1
ATOM 1346 C CA . ALA A 1 172 ? 25.596 6.384 -4.219 1.00 78.50 172 ALA A CA 1
ATOM 1347 C C . ALA A 1 172 ? 25.446 5.906 -2.763 1.00 78.50 172 ALA A C 1
ATOM 1349 O O . ALA A 1 172 ? 24.979 4.786 -2.537 1.00 78.50 172 ALA A O 1
ATOM 1350 N N . TYR A 1 173 ? 25.851 6.717 -1.782 1.00 83.75 173 TYR A N 1
ATOM 1351 C CA . TYR A 1 173 ? 25.654 6.425 -0.362 1.00 83.75 173 TYR A CA 1
ATOM 1352 C C . TYR A 1 173 ? 24.172 6.518 0.028 1.00 83.75 173 TYR A C 1
ATOM 1354 O O . TYR A 1 173 ? 23.603 5.519 0.478 1.00 83.75 173 TYR A O 1
ATOM 1362 N N . MET A 1 174 ? 23.530 7.658 -0.246 1.00 86.06 174 MET A N 1
ATOM 1363 C CA . MET A 1 174 ? 22.116 7.900 0.056 1.00 86.06 174 MET A CA 1
ATOM 1364 C C . MET A 1 174 ? 21.211 6.861 -0.602 1.00 86.06 174 MET A C 1
ATOM 1366 O O . MET A 1 174 ? 20.300 6.346 0.033 1.00 86.06 174 MET A O 1
ATOM 1370 N N . GLY A 1 175 ? 21.486 6.478 -1.853 1.00 85.06 175 GLY A N 1
ATOM 1371 C CA . GLY A 1 175 ? 20.706 5.463 -2.560 1.00 85.06 175 GLY A CA 1
ATOM 1372 C C . GLY A 1 175 ? 20.718 4.093 -1.867 1.00 85.06 175 GLY A C 1
ATOM 1373 O O . GLY A 1 175 ? 19.692 3.409 -1.839 1.00 85.06 175 GLY A O 1
ATOM 1374 N N . ARG A 1 176 ? 21.847 3.690 -1.260 1.00 84.62 176 ARG A N 1
ATOM 1375 C CA . ARG A 1 176 ? 21.938 2.437 -0.483 1.00 84.62 176 ARG A CA 1
ATOM 1376 C C . ARG A 1 176 ? 21.178 2.529 0.835 1.00 84.62 176 ARG A C 1
ATOM 1378 O O . ARG A 1 176 ? 20.462 1.594 1.188 1.00 84.62 176 ARG A O 1
ATOM 1385 N N . GLU A 1 177 ? 21.324 3.640 1.546 1.00 88.38 177 GLU A N 1
ATOM 1386 C CA . GLU A 1 177 ? 20.619 3.874 2.806 1.00 88.38 177 GLU A CA 1
ATOM 1387 C C . GLU A 1 177 ? 19.103 3.937 2.590 1.00 88.38 177 GLU A C 1
ATOM 1389 O O . GLU A 1 177 ? 18.344 3.190 3.207 1.00 88.38 177 GLU A O 1
ATOM 1394 N N . LEU A 1 178 ? 18.661 4.737 1.622 1.00 91.19 178 LEU A N 1
ATOM 1395 C CA . LEU A 1 178 ? 17.268 4.860 1.215 1.00 91.19 178 LEU A CA 1
ATOM 1396 C C . LEU A 1 178 ? 16.678 3.516 0.777 1.00 91.19 178 LEU A C 1
ATOM 1398 O O . LEU A 1 178 ? 15.518 3.217 1.066 1.00 91.19 178 LEU A O 1
ATOM 1402 N N . HIS A 1 179 ? 17.460 2.670 0.105 1.00 90.50 179 HIS A N 1
ATOM 1403 C CA . HIS A 1 179 ? 17.029 1.313 -0.207 1.00 90.50 179 HIS A CA 1
ATOM 1404 C C . HIS A 1 179 ? 16.729 0.506 1.065 1.00 90.50 179 HIS A C 1
ATOM 1406 O O . HIS A 1 179 ? 15.653 -0.084 1.168 1.00 90.50 179 HIS A O 1
ATOM 1412 N N . ALA A 1 180 ? 17.641 0.500 2.039 1.00 91.88 180 ALA A N 1
ATOM 1413 C CA . ALA A 1 180 ? 17.459 -0.229 3.294 1.00 91.88 180 ALA A CA 1
ATOM 1414 C C . ALA A 1 180 ? 16.266 0.307 4.108 1.00 91.88 180 ALA A C 1
ATOM 1416 O O . ALA A 1 180 ? 15.424 -0.471 4.575 1.00 91.88 180 ALA A O 1
ATOM 1417 N N . LEU A 1 181 ? 16.151 1.634 4.216 1.00 94.12 181 LEU A N 1
ATOM 1418 C CA . LEU A 1 181 ? 15.062 2.304 4.925 1.00 94.12 181 LEU A CA 1
ATOM 1419 C C . LEU A 1 181 ? 13.710 2.054 4.251 1.00 94.12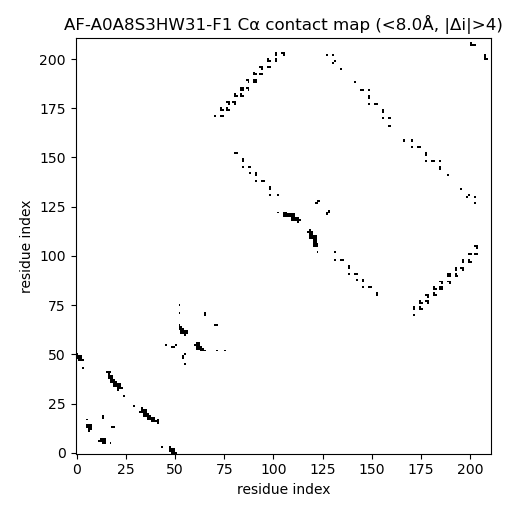 181 LEU A C 1
ATOM 1421 O O . LEU A 1 181 ? 12.762 1.651 4.921 1.00 94.12 181 LEU A O 1
ATOM 1425 N N . SER A 1 182 ? 13.612 2.219 2.929 1.00 95.06 182 SER A N 1
ATOM 1426 C CA . SER A 1 182 ? 12.358 2.013 2.190 1.00 95.06 182 SER A CA 1
ATOM 1427 C C . SER A 1 182 ? 11.898 0.551 2.205 1.00 95.06 182 SER A C 1
ATOM 1429 O O . SER A 1 182 ? 10.701 0.297 2.346 1.00 95.06 182 SER A O 1
ATOM 1431 N N . CYS A 1 183 ? 12.819 -0.420 2.126 1.00 94.44 183 CYS A N 1
ATOM 1432 C CA . CYS A 1 183 ? 12.519 -1.846 2.300 1.00 94.44 183 CYS A CA 1
ATOM 1433 C C . CYS A 1 183 ? 11.858 -2.119 3.654 1.00 94.44 183 CYS A C 1
ATOM 1435 O O . CYS A 1 183 ? 10.788 -2.731 3.721 1.00 94.44 183 CYS A O 1
ATOM 1437 N N . THR A 1 184 ? 12.488 -1.634 4.721 1.00 95.19 184 THR A N 1
ATOM 1438 C CA . THR A 1 184 ? 12.049 -1.881 6.097 1.00 95.19 184 THR A CA 1
ATOM 1439 C C . THR A 1 184 ? 10.751 -1.140 6.405 1.00 95.19 184 THR A C 1
ATOM 1441 O O . THR A 1 184 ? 9.801 -1.744 6.901 1.00 95.19 184 THR A O 1
ATOM 1444 N N . CYS A 1 185 ? 10.670 0.141 6.034 1.00 96.81 185 CYS A N 1
ATOM 1445 C CA . CYS A 1 185 ? 9.476 0.969 6.180 1.00 96.81 185 CYS A CA 1
ATOM 1446 C C . CYS A 1 185 ? 8.272 0.316 5.497 1.00 96.81 185 CYS A C 1
ATOM 1448 O O . CYS A 1 185 ? 7.254 0.086 6.146 1.00 96.81 185 CYS A O 1
ATOM 1450 N N . LYS A 1 186 ? 8.409 -0.092 4.228 1.00 97.31 186 LYS A N 1
ATOM 1451 C CA . LYS A 1 186 ? 7.327 -0.764 3.500 1.00 97.31 186 LYS A CA 1
ATOM 1452 C C . LYS A 1 186 ? 6.881 -2.030 4.210 1.00 97.31 186 LYS A C 1
ATOM 1454 O O . LYS A 1 186 ? 5.678 -2.236 4.370 1.00 97.31 186 LYS A O 1
ATOM 1459 N N . ALA A 1 187 ? 7.811 -2.893 4.616 1.00 97.44 187 ALA A N 1
ATOM 1460 C CA . ALA A 1 187 ? 7.474 -4.152 5.276 1.00 97.44 187 ALA A CA 1
ATOM 1461 C C . ALA A 1 187 ? 6.711 -3.921 6.592 1.00 97.44 187 ALA A C 1
ATOM 1463 O O . ALA A 1 187 ? 5.618 -4.461 6.768 1.00 97.44 187 ALA A O 1
ATOM 1464 N N . ILE A 1 188 ? 7.239 -3.060 7.467 1.00 96.50 188 ILE A N 1
ATOM 1465 C CA . ILE A 1 188 ? 6.640 -2.741 8.770 1.00 96.50 188 ILE A CA 1
ATOM 1466 C C . ILE A 1 188 ? 5.270 -2.085 8.595 1.00 96.50 188 ILE A C 1
ATOM 1468 O O . ILE A 1 188 ? 4.300 -2.541 9.199 1.00 96.50 188 ILE A O 1
ATOM 1472 N N . CYS A 1 189 ? 5.165 -1.048 7.762 1.00 97.44 189 CYS A N 1
ATOM 1473 C CA . CYS A 1 189 ? 3.905 -0.341 7.555 1.00 97.44 189 CYS A CA 1
ATOM 1474 C C . CYS A 1 189 ? 2.845 -1.273 6.960 1.00 97.44 189 CYS A C 1
ATOM 1476 O O . CYS A 1 189 ? 1.733 -1.333 7.470 1.00 97.44 189 CYS A O 1
ATOM 1478 N N . THR A 1 190 ? 3.178 -2.055 5.928 1.00 98.00 190 THR A N 1
ATOM 1479 C CA . THR A 1 190 ? 2.169 -2.881 5.240 1.00 98.00 190 THR A CA 1
ATOM 1480 C C . THR A 1 190 ? 1.670 -4.054 6.079 1.00 98.00 190 THR A C 1
ATOM 1482 O O . THR A 1 190 ? 0.459 -4.264 6.148 1.00 98.00 190 THR A O 1
ATOM 1485 N N . TRP A 1 191 ? 2.552 -4.792 6.762 1.00 97.94 191 TRP A N 1
ATOM 1486 C CA . TRP A 1 191 ? 2.110 -5.900 7.615 1.00 97.94 191 TRP A CA 1
ATOM 1487 C C . TRP A 1 191 ? 1.325 -5.424 8.832 1.00 97.94 191 TRP A C 1
ATOM 1489 O O . TRP A 1 191 ? 0.297 -6.016 9.159 1.00 97.94 191 TRP A O 1
ATOM 1499 N N . ASN A 1 192 ? 1.776 -4.357 9.492 1.00 96.81 192 ASN A N 1
ATOM 1500 C CA . ASN A 1 192 ? 1.091 -3.872 10.685 1.00 96.81 192 ASN A CA 1
ATOM 1501 C C . ASN A 1 192 ? -0.230 -3.184 10.341 1.00 96.81 192 ASN A C 1
ATOM 1503 O O . ASN A 1 192 ? -1.208 -3.418 11.043 1.00 96.81 192 ASN A O 1
ATOM 1507 N N . THR A 1 193 ? -0.306 -2.431 9.236 1.00 97.75 193 THR A N 1
ATOM 1508 C CA . THR A 1 193 ? -1.586 -1.918 8.726 1.00 97.75 193 THR A CA 1
ATOM 1509 C C . THR A 1 193 ? -2.554 -3.062 8.461 1.00 97.75 193 THR A C 1
ATOM 1511 O O . THR A 1 193 ? -3.683 -2.993 8.924 1.00 97.75 193 THR A O 1
ATOM 1514 N N . GLN A 1 194 ? -2.144 -4.121 7.754 1.00 97.31 194 GLN A N 1
ATOM 1515 C CA . GLN A 1 194 ? -3.057 -5.220 7.426 1.00 97.31 194 GLN A CA 1
ATOM 1516 C C . GLN A 1 194 ? -3.653 -5.859 8.689 1.00 97.31 194 GLN A C 1
ATOM 1518 O O . GLN A 1 194 ? -4.870 -6.038 8.767 1.00 97.31 194 GLN A O 1
ATOM 1523 N N . LYS A 1 195 ? -2.814 -6.139 9.693 1.00 97.75 195 LYS A N 1
ATOM 1524 C CA . LYS A 1 195 ? -3.259 -6.689 10.981 1.00 97.75 195 LYS A CA 1
ATOM 1525 C C . LYS A 1 195 ? -4.170 -5.717 11.725 1.00 97.75 195 LYS A C 1
ATOM 1527 O O . LYS A 1 195 ? -5.228 -6.108 12.201 1.00 97.75 195 LYS A O 1
ATOM 1532 N N . ALA A 1 196 ? -3.791 -4.444 11.782 1.00 97.88 196 ALA A N 1
ATOM 1533 C CA . ALA A 1 196 ? -4.581 -3.418 12.444 1.00 97.88 196 ALA A CA 1
ATOM 1534 C C . ALA A 1 196 ? -5.945 -3.210 11.773 1.00 97.88 196 ALA A C 1
ATOM 1536 O O . ALA A 1 196 ? -6.946 -3.106 12.467 1.00 97.88 196 ALA A O 1
ATOM 1537 N N . CYS A 1 197 ? -6.020 -3.214 10.439 1.00 96.88 197 CYS A N 1
ATOM 1538 C CA . CYS A 1 197 ? -7.283 -3.135 9.707 1.00 96.88 197 CYS A CA 1
ATOM 1539 C C . CYS A 1 197 ? -8.207 -4.310 10.054 1.00 96.88 197 CYS A C 1
ATOM 1541 O O . CYS A 1 197 ? -9.406 -4.106 10.251 1.00 96.88 197 CYS A O 1
ATOM 1543 N N . GLN A 1 198 ? -7.655 -5.521 10.171 1.00 97.31 198 GLN A N 1
ATOM 1544 C CA . GLN A 1 198 ? -8.409 -6.695 10.606 1.00 97.31 198 GLN A CA 1
ATOM 1545 C C . GLN A 1 198 ? -8.931 -6.534 12.043 1.00 97.31 198 GLN A C 1
ATOM 1547 O O . GLN A 1 198 ? -10.111 -6.771 12.292 1.00 97.31 198 GLN A O 1
ATOM 1552 N N . GLU A 1 199 ? -8.095 -6.066 12.969 1.00 98.06 199 GLU A N 1
ATOM 1553 C CA . GLU A 1 199 ? -8.506 -5.798 14.353 1.00 98.06 199 GLU A CA 1
ATOM 1554 C C . GLU A 1 199 ? -9.574 -4.702 14.442 1.00 98.06 199 GLU A C 1
ATOM 1556 O O . GLU A 1 199 ? -10.566 -4.860 15.153 1.00 98.06 199 GLU A O 1
ATOM 1561 N N . CYS A 1 200 ? -9.430 -3.613 13.677 1.00 98.00 200 CYS A N 1
ATOM 1562 C CA . CYS A 1 200 ? -10.434 -2.553 13.569 1.00 98.00 200 CYS A CA 1
ATOM 1563 C C . CYS A 1 200 ? -11.786 -3.119 13.116 1.00 98.00 200 CYS A C 1
ATOM 1565 O O . CYS A 1 200 ? -12.825 -2.769 13.675 1.00 98.00 200 CYS A O 1
ATOM 1567 N N . ARG A 1 201 ? -11.774 -4.012 12.120 1.00 97.69 201 ARG A N 1
ATOM 1568 C CA . ARG A 1 201 ? -12.976 -4.672 11.600 1.00 97.69 201 ARG A CA 1
ATOM 1569 C C . ARG A 1 201 ? -13.658 -5.514 12.678 1.00 97.69 201 ARG A C 1
ATOM 1571 O O . ARG A 1 201 ? -14.865 -5.411 12.874 1.00 97.69 201 ARG A O 1
ATOM 1578 N N . GLU A 1 202 ? -12.894 -6.326 13.398 1.00 97.88 202 GLU A N 1
ATOM 1579 C CA . GLU A 1 202 ? -13.414 -7.188 14.463 1.00 97.88 202 GLU A CA 1
ATOM 1580 C C . GLU A 1 202 ? -13.892 -6.401 15.689 1.00 97.88 202 GLU A C 1
ATOM 1582 O O . GLU A 1 202 ? -14.860 -6.789 16.342 1.00 97.88 202 GLU A O 1
ATOM 1587 N N . ALA A 1 203 ? -13.260 -5.268 15.993 1.00 98.00 203 ALA A N 1
ATOM 1588 C CA . ALA A 1 203 ? -13.680 -4.352 17.049 1.00 98.00 203 ALA A CA 1
ATOM 1589 C C . ALA A 1 203 ? -14.997 -3.615 16.729 1.00 98.00 203 ALA A C 1
ATOM 1591 O O . ALA A 1 203 ? -15.651 -3.118 17.648 1.00 98.00 203 ALA A O 1
ATOM 1592 N N . CYS A 1 204 ? -15.439 -3.613 15.465 1.00 98.12 204 CYS A N 1
ATOM 1593 C CA . CYS A 1 204 ? -16.788 -3.191 15.075 1.00 98.12 204 CYS A CA 1
ATOM 1594 C C . CYS A 1 204 ? -17.863 -4.282 15.290 1.00 98.12 204 CYS A C 1
ATOM 1596 O O . CYS A 1 204 ? -19.056 -4.028 15.090 1.00 98.12 204 CYS A O 1
ATOM 1598 N N . GLY A 1 205 ? -17.483 -5.493 15.711 1.00 96.62 205 GLY A N 1
ATOM 1599 C CA . GLY A 1 205 ? -18.399 -6.624 15.869 1.00 96.62 205 GLY A CA 1
ATOM 1600 C C . GLY A 1 205 ? -19.034 -7.055 14.542 1.00 96.62 205 GLY A C 1
ATOM 1601 O O . GLY A 1 205 ? -18.429 -6.924 13.480 1.00 96.62 205 GLY A O 1
ATOM 1602 N N . GLY A 1 206 ? -20.277 -7.549 14.585 1.00 97.00 206 GLY A N 1
ATOM 1603 C CA . GLY A 1 206 ? -20.983 -8.040 13.391 1.00 97.00 206 GLY A CA 1
ATOM 1604 C C . GLY A 1 206 ? -21.166 -6.990 12.286 1.00 97.00 206 GLY A C 1
ATOM 1605 O O . GLY A 1 206 ? -21.104 -7.329 11.108 1.00 97.00 206 GLY A O 1
ATOM 1606 N N . HIS A 1 207 ? -21.298 -5.706 12.640 1.00 97.00 207 HIS A N 1
ATOM 1607 C CA . HIS A 1 207 ? -21.394 -4.623 11.653 1.00 97.00 207 HIS A CA 1
ATOM 1608 C C . HIS A 1 207 ? -20.105 -4.434 10.845 1.00 97.00 207 HIS A C 1
ATOM 1610 O O . HIS A 1 207 ? -20.159 -3.935 9.727 1.00 97.00 207 HIS A O 1
ATOM 1616 N N . GLY A 1 208 ? -18.957 -4.879 11.366 1.00 96.19 208 GLY A N 1
ATOM 1617 C CA . GLY A 1 208 ? -17.698 -4.897 10.623 1.00 96.19 208 GLY A CA 1
ATOM 1618 C C . GLY A 1 208 ? -17.645 -5.946 9.504 1.00 96.19 208 GLY A C 1
ATOM 1619 O O . GLY A 1 208 ? -16.639 -6.028 8.808 1.00 96.19 208 GLY A O 1
ATOM 1620 N N . TYR A 1 209 ? -18.677 -6.780 9.343 1.00 96.19 209 TYR A N 1
ATOM 1621 C CA . TYR A 1 209 ? -18.768 -7.778 8.271 1.00 96.19 209 TYR A CA 1
ATOM 1622 C C . TYR A 1 209 ? -19.793 -7.416 7.187 1.00 96.19 209 TYR A C 1
ATOM 1624 O O . TYR A 1 209 ? -19.982 -8.180 6.244 1.00 96.19 209 TYR A O 1
ATOM 1632 N N . LEU A 1 210 ? -20.473 -6.274 7.318 1.00 89.69 210 LEU A N 1
ATOM 1633 C CA . LEU A 1 210 ? -21.397 -5.814 6.287 1.00 89.69 210 LEU A CA 1
ATOM 1634 C C . LEU A 1 210 ? -20.615 -5.453 5.016 1.00 89.69 210 LEU A C 1
ATOM 1636 O O . LEU A 1 210 ? -19.562 -4.817 5.099 1.00 89.69 210 LEU A O 1
ATOM 1640 N N . TYR A 1 211 ? -21.134 -5.924 3.880 1.00 50.62 211 TYR A N 1
ATOM 1641 C CA . TYR A 1 211 ? -20.596 -5.706 2.536 1.00 50.62 211 TYR A CA 1
ATOM 1642 C C . TYR A 1 211 ? -21.051 -4.357 1.979 1.00 50.62 211 TYR A C 1
ATOM 1644 O O . TYR A 1 211 ? -22.234 -4.010 2.208 1.00 50.62 211 TYR A O 1
#

Organism: NCBI:txid392030

Sequence (211 aa):
FLFFNESDPLTYKTFDGIEAGDIGAKCGWNGIDNGFLLFRNYRIPRENLLDKHGDVLPDGTYKTPFKTSSKRFGASLGALSSGRVGISSLAIGHLINCCTIVIRYSCVRKQFGPSSGVEIPVIEYQTQNWRLIPILASLYVYRNLALSVFDNLAEFYALSMSNDESDQDTLAYMGRELHALSCTCKAICTWNTQKACQECREACGGHGYLY

Nearest PDB structures (foldseek):
  1is2-assembly1_B  TM=8.812E-01  e=1.510E-10  Rattus norvegicus
  1is2-assembly1_A  TM=8.384E-01  e=2.452E-10  Rattus norvegicus
  5vju-assembly1_A  TM=4.268E-01  e=1.462E+00  synthetic construct
  3iee-assembly1_A  TM=3.117E-01  e=1.386E+00  Bacteroides fragilis NCTC 9343